Protein AF-A0A7S2D4G0-F1 (afdb_monomer_lite)

Foldseek 3Di:
DKAALVNQVVVCVVVPPDDDSVVVQVVLPPVPPRIDDPVSVCVVDVVPCPCPVVVVVVVVVVVVVVVVVVVVVVVVPDPDPVVVVVVVVVVVVVVVVVVVLVVVLVVVLVVLQVLCCVQQVHLVSLCCQQQCVVPPQKHALVSQVRSCCRSVVAPPPHDPVVNVSSNSNLVVQQDPPPNIHGSCSVPVPVVVVVVVVQCVQCVVQVGPVRSCCVVDVD

Radius of gyration: 40.67 Å; chains: 1; bounding box: 63×76×99 Å

Sequence (218 aa):
IAVKMKGFEKICNRIGYTGDKEKIFAHLDIGADGSLNTKFLKTLDPSGKEDKVVNNMLKKHHEQKQKLHQQTMTEKVIPPVAQLKAKQDSLLVAGREKRGKKTQCEAHKKEMFRFLEKNVGSVGRAWRLAFDPENRGEVEEKGFIQGLQRSGFLDTSATDEDMQKAKNLFELLADEETGAITLDILDKRTTDGLYQFRCRMAGRYGSVKQSFLEIDPE

Structure (mmCIF, N/CA/C/O backbone):
data_AF-A0A7S2D4G0-F1
#
_entry.id   AF-A0A7S2D4G0-F1
#
loop_
_atom_site.group_PDB
_atom_site.id
_atom_site.type_symbol
_atom_site.label_atom_id
_atom_site.label_alt_id
_atom_site.label_comp_id
_atom_site.label_asym_id
_atom_site.label_entity_id
_atom_site.label_seq_id
_atom_site.pdbx_PDB_ins_code
_atom_site.Cartn_x
_atom_site.Cartn_y
_atom_site.Cartn_z
_atom_site.occupancy
_atom_site.B_iso_or_equiv
_atom_site.auth_seq_id
_atom_site.auth_comp_id
_atom_site.auth_asym_id
_atom_site.auth_atom_id
_atom_site.pdbx_PDB_model_num
ATOM 1 N N . ILE A 1 1 ? 25.776 58.953 -55.105 1.00 55.72 1 ILE A N 1
ATOM 2 C CA . ILE A 1 1 ? 24.324 59.167 -55.319 1.00 55.72 1 ILE A CA 1
ATOM 3 C C . ILE A 1 1 ? 23.602 58.250 -54.342 1.00 55.72 1 ILE A C 1
ATOM 5 O O . ILE A 1 1 ? 23.897 57.061 -54.359 1.00 55.72 1 ILE A O 1
ATOM 9 N N . ALA A 1 2 ? 22.779 58.802 -53.450 1.00 63.00 2 ALA A N 1
ATOM 10 C CA . ALA A 1 2 ? 21.999 58.040 -52.476 1.00 63.00 2 ALA A CA 1
ATOM 11 C C . ALA A 1 2 ? 20.511 58.212 -52.809 1.00 63.00 2 ALA A C 1
ATOM 13 O O . ALA A 1 2 ? 20.029 59.343 -52.899 1.00 63.00 2 ALA A O 1
ATOM 14 N N . VAL A 1 3 ? 19.806 57.110 -53.059 1.00 71.31 3 VAL A N 1
ATOM 15 C CA . VAL A 1 3 ? 18.398 57.110 -53.473 1.00 71.31 3 VAL A CA 1
ATOM 16 C C . VAL A 1 3 ? 17.534 56.708 -52.286 1.00 71.31 3 VAL A C 1
ATOM 18 O O . VAL A 1 3 ? 17.632 55.595 -51.786 1.00 71.31 3 VAL A O 1
ATOM 21 N N . LYS A 1 4 ? 16.679 57.622 -51.826 1.00 79.00 4 LYS A N 1
ATOM 22 C CA . LYS A 1 4 ? 15.691 57.347 -50.771 1.00 79.00 4 LYS A CA 1
ATOM 23 C C . LYS A 1 4 ? 14.448 56.670 -51.351 1.00 79.00 4 LYS A C 1
ATOM 25 O O . LYS A 1 4 ? 14.211 56.751 -52.557 1.00 79.00 4 LYS A O 1
ATOM 30 N N . MET A 1 5 ? 13.612 56.098 -50.487 1.00 75.19 5 MET A N 1
ATOM 31 C CA . MET A 1 5 ? 12.420 55.318 -50.852 1.00 75.19 5 MET A CA 1
ATOM 32 C C . MET A 1 5 ? 11.535 55.960 -51.941 1.00 75.19 5 MET A C 1
ATOM 34 O O . MET A 1 5 ? 11.239 55.336 -52.954 1.00 75.19 5 MET A O 1
ATOM 38 N N . LYS A 1 6 ? 11.230 57.262 -51.836 1.00 76.06 6 LYS A N 1
ATOM 39 C CA . LYS A 1 6 ? 10.434 57.989 -52.853 1.00 76.06 6 LYS A CA 1
ATOM 40 C C . LYS A 1 6 ? 11.089 58.055 -54.240 1.00 76.06 6 LYS A C 1
ATOM 42 O O . LYS A 1 6 ? 10.406 58.174 -55.255 1.00 76.06 6 LYS A O 1
ATOM 47 N N . GLY A 1 7 ? 12.420 58.040 -54.295 1.00 75.00 7 GLY A N 1
ATOM 48 C CA . GLY A 1 7 ? 13.172 57.937 -55.545 1.00 75.00 7 GLY A CA 1
ATOM 49 C C . GLY A 1 7 ? 13.163 56.510 -56.095 1.00 75.00 7 GLY A C 1
ATOM 50 O O . GLY A 1 7 ? 13.027 56.330 -57.302 1.00 75.00 7 GLY A O 1
ATOM 51 N N . PHE A 1 8 ? 13.234 55.511 -55.211 1.00 74.94 8 PHE A N 1
ATOM 52 C CA . PHE A 1 8 ? 13.179 54.091 -55.558 1.00 74.94 8 PHE A CA 1
ATOM 53 C C . PHE A 1 8 ? 11.814 53.689 -56.132 1.00 74.94 8 PHE A C 1
ATOM 55 O O . PHE A 1 8 ? 11.760 53.070 -57.18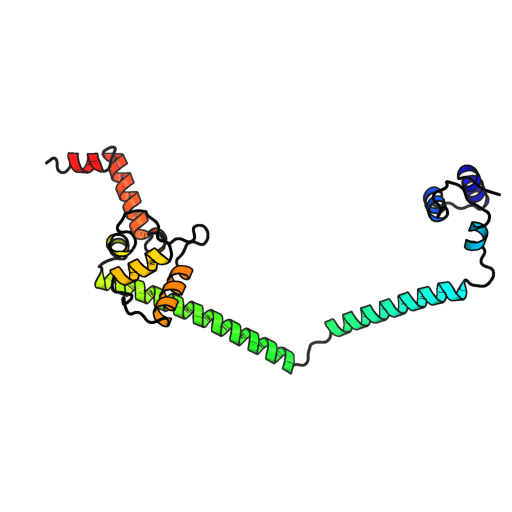8 1.00 74.94 8 PHE A O 1
ATOM 62 N N . GLU A 1 9 ? 10.709 54.149 -55.545 1.00 77.00 9 GLU A N 1
ATOM 63 C CA . GLU A 1 9 ? 9.356 53.906 -56.066 1.00 77.00 9 GLU A CA 1
ATOM 64 C C . GLU A 1 9 ? 9.161 54.439 -57.489 1.00 77.00 9 GLU A C 1
ATOM 66 O O . GLU A 1 9 ? 8.564 53.768 -58.332 1.00 77.00 9 GLU A O 1
ATOM 71 N N . LYS A 1 10 ? 9.700 55.627 -57.792 1.00 79.19 10 LYS A N 1
ATOM 72 C CA . LYS A 1 10 ? 9.656 56.194 -59.149 1.00 79.19 10 LYS A CA 1
ATOM 73 C C . LYS A 1 10 ? 10.440 55.344 -60.146 1.00 79.19 10 LYS A C 1
ATOM 75 O O . LYS A 1 10 ? 10.003 55.204 -61.286 1.00 79.19 10 LYS A O 1
ATOM 80 N N . ILE A 1 11 ? 11.565 54.768 -59.723 1.00 73.88 11 ILE A N 1
ATOM 81 C CA . ILE A 1 11 ? 12.359 53.851 -60.547 1.00 73.88 11 ILE A CA 1
ATOM 82 C C . ILE A 1 11 ? 11.590 52.542 -60.753 1.00 73.88 11 ILE A C 1
ATOM 84 O O . ILE A 1 11 ? 11.403 52.150 -61.900 1.00 73.88 11 ILE A O 1
ATOM 88 N N . CYS A 1 12 ? 11.054 51.931 -59.690 1.00 73.44 12 CYS A N 1
ATOM 89 C CA . CYS A 1 12 ? 10.232 50.717 -59.755 1.00 73.44 12 CYS A CA 1
ATOM 90 C C . CYS A 1 12 ? 9.008 50.879 -60.669 1.00 73.44 12 CYS A C 1
ATOM 92 O O . CYS A 1 12 ? 8.712 49.990 -61.462 1.00 73.44 12 CYS A O 1
ATOM 94 N N . ASN A 1 13 ? 8.332 52.030 -60.616 1.00 78.62 13 ASN A N 1
ATOM 95 C CA . ASN A 1 13 ? 7.201 52.330 -61.496 1.00 78.62 13 ASN A CA 1
ATOM 96 C C . ASN A 1 13 ? 7.639 52.505 -62.958 1.00 78.62 13 ASN A C 1
ATOM 98 O O . ASN A 1 13 ? 6.935 52.076 -63.866 1.00 78.62 13 ASN A O 1
ATOM 102 N N . ARG A 1 14 ? 8.813 53.103 -63.197 1.00 75.19 14 ARG A N 1
ATOM 103 C CA . ARG A 1 14 ? 9.348 53.325 -64.549 1.00 75.19 14 ARG A CA 1
ATOM 104 C C . ARG A 1 14 ? 9.843 52.040 -65.216 1.00 75.19 14 ARG A C 1
ATOM 106 O O . ARG A 1 14 ? 9.772 51.944 -66.435 1.00 75.19 14 ARG A O 1
ATOM 113 N N . ILE A 1 15 ? 10.314 51.068 -64.434 1.00 72.81 15 ILE A N 1
ATOM 114 C CA . ILE A 1 15 ? 10.713 49.733 -64.916 1.00 72.81 15 ILE A CA 1
ATOM 115 C C . ILE A 1 15 ? 9.553 48.721 -64.915 1.00 72.81 15 ILE A C 1
ATOM 117 O O . ILE A 1 15 ? 9.759 47.565 -65.269 1.00 72.81 15 ILE A O 1
ATOM 121 N N . GLY A 1 16 ? 8.344 49.131 -64.510 1.00 66.06 16 GLY A N 1
ATOM 122 C CA . GLY A 1 16 ? 7.149 48.281 -64.524 1.00 66.06 16 GLY A CA 1
ATOM 123 C C . GLY A 1 16 ? 7.091 47.216 -63.422 1.00 66.06 16 GLY A C 1
ATOM 124 O O . GLY A 1 16 ? 6.369 46.234 -63.566 1.00 66.06 16 GLY A O 1
ATOM 125 N N . TYR A 1 17 ? 7.828 47.379 -62.321 1.00 74.06 17 TYR A N 1
ATOM 126 C CA . TYR A 1 17 ? 7.810 46.425 -61.212 1.00 74.06 17 TYR A CA 1
ATOM 127 C C . TYR A 1 17 ? 6.522 46.558 -60.375 1.00 74.06 17 TYR A C 1
ATOM 129 O O . TYR A 1 17 ? 6.264 47.601 -59.764 1.00 74.06 17 TYR A O 1
ATOM 137 N N . THR A 1 18 ? 5.723 45.488 -60.331 1.00 64.62 18 THR A N 1
ATOM 138 C CA . THR A 1 18 ? 4.386 45.437 -59.704 1.00 64.62 18 THR A CA 1
ATOM 139 C C . THR A 1 18 ? 4.344 44.755 -58.334 1.00 64.62 18 THR A C 1
ATOM 141 O O . THR A 1 18 ? 3.280 44.697 -57.724 1.00 64.62 18 THR A O 1
ATOM 144 N N . GLY A 1 19 ? 5.473 44.242 -57.837 1.00 73.19 19 GLY A N 1
ATOM 145 C CA . GLY A 1 19 ? 5.540 43.592 -56.526 1.00 73.19 19 GLY A CA 1
ATOM 146 C C . GLY A 1 19 ? 5.651 44.569 -55.350 1.00 73.19 19 GLY A C 1
ATOM 147 O O . GLY A 1 19 ? 5.595 45.788 -55.514 1.00 73.19 19 GLY A O 1
ATOM 148 N N . ASP A 1 20 ? 5.844 44.017 -54.150 1.00 76.00 20 ASP A N 1
ATOM 149 C CA . ASP A 1 20 ? 5.939 44.777 -52.899 1.00 76.00 20 ASP A CA 1
ATOM 150 C C . ASP A 1 20 ? 7.262 45.566 -52.822 1.00 76.00 20 ASP A C 1
ATOM 152 O O . ASP A 1 20 ? 8.352 45.006 -52.661 1.00 76.00 20 ASP A O 1
ATOM 156 N N . LYS A 1 21 ? 7.151 46.885 -53.012 1.00 75.75 21 LYS A N 1
ATOM 157 C CA . LYS A 1 21 ? 8.279 47.821 -53.140 1.00 75.75 21 LYS A CA 1
ATOM 158 C C . LYS A 1 21 ? 8.934 48.104 -51.793 1.00 75.75 21 LYS A C 1
ATOM 160 O O . LYS A 1 21 ? 10.147 48.288 -51.749 1.00 75.75 21 LYS A O 1
ATOM 165 N N . GLU A 1 22 ? 8.161 48.095 -50.711 1.00 70.94 22 GLU A N 1
ATOM 166 C CA . GLU A 1 22 ? 8.647 48.337 -49.349 1.00 70.94 22 GLU A CA 1
ATOM 167 C C . GLU A 1 22 ? 9.483 47.161 -48.862 1.00 70.94 22 GLU A C 1
ATOM 169 O O . GLU A 1 22 ? 10.588 47.343 -48.351 1.00 70.94 22 GLU A O 1
ATOM 174 N N . LYS A 1 23 ? 9.009 45.941 -49.120 1.00 70.81 23 LYS A N 1
ATOM 175 C CA . LYS A 1 23 ? 9.719 44.722 -48.732 1.00 70.81 23 LYS A CA 1
ATOM 176 C C . LYS A 1 23 ? 11.040 44.545 -49.476 1.00 70.81 23 LYS A C 1
ATOM 178 O O . LYS A 1 23 ? 12.032 44.135 -48.876 1.00 70.81 23 LYS A O 1
ATOM 183 N N . ILE A 1 24 ? 11.076 44.879 -50.768 1.00 68.44 24 ILE A N 1
ATOM 184 C CA . ILE A 1 24 ? 12.327 44.870 -51.535 1.00 68.44 24 ILE A CA 1
ATOM 185 C C . ILE A 1 24 ? 13.256 45.990 -51.081 1.00 68.44 24 ILE A C 1
ATOM 187 O O . ILE A 1 24 ? 14.443 45.738 -50.909 1.00 68.44 24 ILE A O 1
ATOM 191 N N . PHE A 1 25 ? 12.747 47.199 -50.840 1.00 70.25 25 PHE A N 1
ATOM 192 C CA . PHE A 1 25 ? 13.584 48.288 -50.344 1.00 70.25 25 PHE A CA 1
ATOM 193 C C . PHE A 1 25 ? 14.231 47.933 -48.999 1.00 70.25 25 PHE A C 1
ATOM 195 O O . PHE A 1 25 ? 15.436 48.096 -48.854 1.00 70.25 25 PHE A O 1
ATOM 202 N N . ALA A 1 26 ? 13.474 47.348 -48.067 1.00 70.06 26 ALA A N 1
ATOM 203 C CA . ALA A 1 26 ? 13.992 46.883 -46.780 1.00 70.06 26 ALA A CA 1
ATOM 204 C C . ALA A 1 26 ? 15.005 45.732 -46.918 1.00 70.06 26 ALA A C 1
ATOM 206 O O . ALA A 1 26 ? 15.974 45.665 -46.170 1.00 70.06 26 ALA A O 1
ATOM 207 N N . HIS A 1 27 ? 14.810 44.830 -47.884 1.00 65.94 27 HIS A N 1
ATOM 208 C CA . HIS A 1 27 ? 15.782 43.772 -48.170 1.00 65.94 27 HIS A CA 1
ATOM 209 C C . HIS A 1 27 ? 17.087 44.318 -48.774 1.00 65.94 27 HIS A C 1
ATOM 211 O O . HIS A 1 27 ? 18.155 43.744 -48.564 1.00 65.94 27 HIS A O 1
ATOM 217 N N . LEU A 1 28 ? 17.002 45.422 -49.522 1.00 62.50 28 LEU A N 1
ATOM 218 C CA . LEU A 1 28 ? 18.139 46.066 -50.180 1.00 62.50 28 LEU A CA 1
ATOM 219 C C . LEU A 1 28 ? 18.851 47.099 -49.285 1.00 62.50 28 LEU A C 1
ATOM 221 O O . LEU A 1 28 ? 20.033 47.366 -49.500 1.00 62.50 28 LEU A O 1
ATOM 225 N N . ASP A 1 29 ? 18.178 47.634 -48.266 1.00 68.31 29 ASP A N 1
ATOM 226 C CA . ASP A 1 29 ? 18.739 48.510 -47.230 1.00 68.31 29 ASP A CA 1
ATOM 227 C C . ASP A 1 29 ? 19.348 47.687 -46.078 1.00 68.31 29 ASP A C 1
ATOM 229 O O . ASP A 1 29 ? 18.880 47.685 -44.940 1.00 68.31 29 ASP A O 1
ATOM 233 N N . ILE A 1 30 ? 20.424 46.954 -46.386 1.00 60.75 30 ILE A N 1
ATOM 234 C CA . ILE A 1 30 ? 21.129 46.070 -45.434 1.00 60.75 30 ILE A CA 1
ATOM 235 C C . ILE A 1 30 ? 21.704 46.860 -44.236 1.00 60.75 30 ILE A C 1
ATOM 237 O O . ILE A 1 30 ? 21.958 46.286 -43.178 1.00 60.75 30 ILE A O 1
ATOM 241 N N . GLY A 1 31 ? 21.920 48.171 -44.396 1.00 61.28 31 GLY A N 1
ATOM 242 C CA . GLY A 1 31 ? 22.432 49.061 -43.352 1.00 61.28 31 GLY A CA 1
ATOM 243 C C . GLY A 1 31 ? 21.359 49.688 -42.457 1.00 61.28 31 GLY A C 1
ATOM 244 O O . GLY A 1 31 ? 21.725 50.292 -41.451 1.00 61.28 31 GLY A O 1
ATOM 245 N N . ALA A 1 32 ? 20.074 49.548 -42.808 1.00 59.91 32 ALA A N 1
ATOM 246 C CA . ALA A 1 32 ? 18.937 50.211 -42.164 1.00 59.91 32 ALA A CA 1
ATOM 247 C C . ALA A 1 32 ? 19.097 51.743 -42.042 1.00 59.91 32 ALA A C 1
ATOM 249 O O . ALA A 1 32 ? 18.603 52.356 -41.094 1.00 59.91 32 ALA A O 1
ATOM 250 N N . ASP A 1 33 ? 19.807 52.367 -42.988 1.00 63.50 33 ASP A N 1
ATOM 251 C CA . ASP A 1 33 ? 20.106 53.805 -42.968 1.00 63.50 33 ASP A CA 1
ATOM 252 C C . ASP A 1 33 ? 19.065 54.645 -43.739 1.00 63.50 33 ASP A C 1
ATOM 254 O O . ASP A 1 33 ? 19.101 55.881 -43.720 1.00 63.50 33 ASP A O 1
ATOM 258 N N . GLY A 1 34 ? 18.095 53.983 -44.382 1.00 65.19 34 GLY A N 1
ATOM 259 C CA . GLY A 1 34 ? 17.002 54.603 -45.122 1.00 65.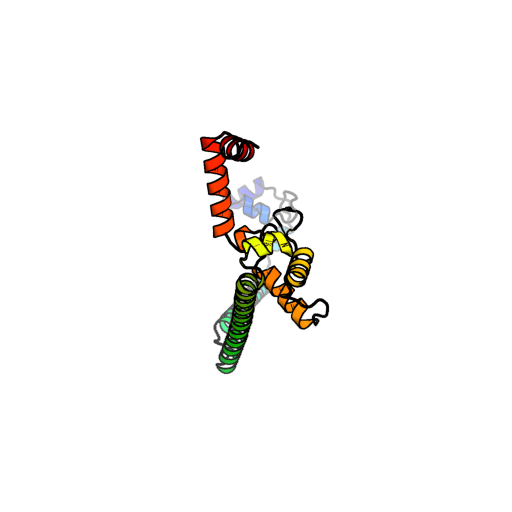19 34 GLY A CA 1
ATOM 260 C C . GLY A 1 34 ? 17.405 55.124 -46.504 1.00 65.19 34 GLY A C 1
ATOM 261 O O . GLY A 1 34 ? 16.672 55.937 -47.092 1.00 65.19 34 GLY A O 1
ATOM 262 N N . SER A 1 35 ? 18.560 54.712 -47.041 1.00 69.19 35 SER A N 1
ATOM 263 C CA . SER A 1 35 ? 19.068 55.181 -48.330 1.00 69.19 35 SER A CA 1
ATOM 264 C C . SER A 1 35 ? 19.840 54.124 -49.131 1.00 69.19 35 SER A C 1
ATOM 266 O O . SER A 1 35 ? 20.619 53.342 -48.611 1.00 69.19 35 SER A O 1
ATOM 268 N N . LEU A 1 36 ? 19.656 54.119 -50.456 1.00 67.25 36 LEU A N 1
ATOM 269 C CA . LEU A 1 36 ? 20.364 53.211 -51.362 1.00 67.25 36 LEU A CA 1
ATOM 270 C C . LEU A 1 36 ? 21.552 53.915 -52.047 1.00 67.25 36 LEU A C 1
ATOM 272 O O . LEU A 1 36 ? 21.394 54.759 -52.930 1.00 67.25 36 LEU A O 1
ATOM 276 N N . ASN A 1 37 ? 22.759 53.546 -51.634 1.00 64.69 37 ASN A N 1
ATOM 277 C CA . ASN A 1 37 ? 24.087 53.959 -52.088 1.00 64.69 37 ASN A CA 1
ATOM 278 C C . ASN A 1 37 ? 24.503 53.268 -53.399 1.00 64.69 37 ASN A C 1
ATOM 280 O O . ASN A 1 37 ? 24.142 52.128 -53.682 1.00 64.69 37 ASN A O 1
ATOM 284 N N . THR A 1 38 ? 25.458 53.865 -54.116 1.00 57.47 38 THR A N 1
ATOM 285 C CA . THR A 1 38 ? 26.131 53.245 -55.278 1.00 57.47 38 THR A CA 1
ATOM 286 C C . THR A 1 38 ? 26.932 51.977 -54.948 1.00 57.47 38 THR A C 1
ATOM 288 O O . THR A 1 38 ? 27.271 51.222 -55.855 1.00 57.47 38 THR A O 1
ATOM 291 N N . LYS A 1 39 ? 27.212 51.694 -53.666 1.00 56.47 39 LYS A N 1
ATOM 292 C CA . LYS A 1 39 ? 27.765 50.398 -53.235 1.00 56.47 39 LYS A CA 1
ATOM 293 C C . LYS A 1 39 ? 26.770 49.240 -53.444 1.00 56.47 39 LYS A C 1
ATOM 295 O O . LYS A 1 39 ? 27.229 48.127 -53.664 1.00 56.47 39 LYS A O 1
ATOM 300 N N . PHE A 1 40 ? 25.459 49.502 -53.466 1.00 56.81 40 PHE A N 1
ATOM 301 C CA . PHE A 1 40 ? 24.416 48.484 -53.669 1.00 56.81 40 PHE A CA 1
ATOM 302 C C . PHE A 1 40 ? 24.126 48.180 -55.145 1.00 56.81 40 PHE A C 1
ATOM 304 O O . PHE A 1 40 ? 23.673 47.090 -55.484 1.00 56.81 40 PHE A O 1
ATOM 311 N N . LEU A 1 41 ? 24.457 49.095 -56.063 1.00 51.53 41 LEU A N 1
ATOM 312 C CA . LEU A 1 41 ? 24.436 48.772 -57.495 1.00 51.53 41 LEU A CA 1
ATOM 313 C C . LEU A 1 41 ? 25.450 47.663 -57.824 1.00 51.53 41 LEU A C 1
ATOM 315 O O . LEU A 1 41 ? 25.177 46.845 -58.686 1.00 51.53 41 LEU A O 1
ATOM 319 N N . LYS A 1 42 ? 26.553 47.539 -57.067 1.00 54.78 42 LYS A N 1
ATOM 320 C CA . LYS A 1 42 ? 27.518 46.428 -57.212 1.00 54.78 42 LYS A CA 1
ATOM 321 C C . LYS A 1 42 ? 27.001 45.074 -56.717 1.00 54.78 42 LYS A C 1
ATOM 323 O O . LYS A 1 42 ? 27.576 44.050 -57.068 1.00 54.78 42 LYS A O 1
ATOM 328 N N . THR A 1 43 ? 25.971 45.057 -55.873 1.00 53.47 43 THR A N 1
ATOM 329 C CA . THR A 1 43 ? 25.298 43.815 -55.459 1.00 53.47 43 THR A CA 1
ATOM 330 C C . THR A 1 43 ? 24.211 43.386 -56.443 1.00 53.47 43 THR A C 1
ATOM 332 O O . THR A 1 43 ? 23.870 42.210 -56.451 1.00 53.47 43 THR A O 1
ATOM 335 N N . LEU A 1 44 ? 23.696 44.308 -57.268 1.00 48.12 44 LEU A N 1
ATOM 336 C CA . LEU A 1 44 ? 22.659 44.044 -58.277 1.00 48.12 44 LEU A CA 1
ATOM 337 C C . LEU A 1 44 ? 23.190 43.969 -59.718 1.00 48.12 44 LEU A C 1
ATOM 339 O O . LEU A 1 44 ? 22.500 43.424 -60.569 1.00 48.12 44 LEU A O 1
ATOM 343 N N . ASP A 1 45 ? 24.390 44.485 -59.987 1.00 52.66 45 ASP A N 1
ATOM 344 C CA . ASP A 1 45 ? 25.111 44.330 -61.255 1.00 52.66 45 ASP A CA 1
ATOM 345 C C . ASP A 1 45 ? 26.472 43.653 -61.000 1.00 52.66 45 ASP A C 1
ATOM 347 O O . ASP A 1 45 ? 27.472 44.324 -60.700 1.00 52.66 45 ASP A O 1
ATOM 351 N N . PRO A 1 46 ? 26.529 42.309 -61.025 1.00 49.94 46 PRO A N 1
ATOM 352 C CA . PRO A 1 46 ? 27.727 41.539 -60.752 1.00 49.94 46 PRO A CA 1
ATOM 353 C C . PRO A 1 46 ? 28.231 40.947 -62.068 1.00 49.94 46 PRO A C 1
ATOM 355 O O . PRO A 1 46 ? 28.057 39.760 -62.337 1.00 49.94 46 PRO A O 1
ATOM 358 N N . SER A 1 47 ? 28.908 41.753 -62.881 1.00 49.78 47 SER A N 1
ATOM 359 C CA . SER A 1 47 ? 29.460 41.357 -64.184 1.00 49.78 47 SER A CA 1
ATOM 360 C C . SER A 1 47 ? 30.626 40.336 -64.110 1.00 49.78 47 SER A C 1
ATOM 362 O O . SER A 1 47 ? 31.676 40.539 -64.715 1.00 49.78 47 SER A O 1
ATOM 364 N N . GLY A 1 48 ? 30.491 39.229 -63.365 1.00 49.09 48 GLY A N 1
ATOM 365 C CA . GLY A 1 48 ? 31.458 38.122 -63.418 1.00 49.09 48 GLY A CA 1
ATOM 366 C C . GLY A 1 48 ? 31.454 37.072 -62.297 1.00 49.09 48 GLY A C 1
ATOM 367 O O . GLY A 1 48 ? 32.378 36.260 -62.260 1.00 49.09 48 GLY A O 1
ATOM 368 N N . LYS A 1 49 ? 30.499 37.058 -61.348 1.00 52.84 49 LYS A N 1
ATOM 369 C CA . LYS A 1 49 ? 30.512 36.079 -60.224 1.00 52.84 49 LYS A CA 1
ATOM 370 C C . LYS A 1 49 ? 29.173 35.394 -59.904 1.00 52.84 49 LYS A C 1
ATOM 372 O O . LYS A 1 49 ? 29.110 34.672 -58.908 1.00 52.84 49 LYS A O 1
ATOM 377 N N . GLU A 1 50 ? 28.140 35.563 -60.726 1.00 48.88 50 GLU A N 1
ATOM 378 C CA . GLU A 1 50 ? 26.816 34.955 -60.503 1.00 48.88 50 GLU A CA 1
ATOM 379 C C . GLU A 1 50 ? 26.854 33.425 -60.556 1.00 48.88 50 GLU A C 1
ATOM 381 O O . GLU A 1 50 ? 26.378 32.769 -59.626 1.00 48.88 50 GLU A O 1
ATOM 386 N N . ASP A 1 51 ? 27.546 32.853 -61.543 1.00 50.38 51 ASP A N 1
ATOM 387 C CA . ASP A 1 51 ? 27.623 31.399 -61.697 1.00 50.38 51 ASP A CA 1
ATOM 388 C C . ASP A 1 51 ? 28.194 30.716 -60.456 1.00 50.38 51 ASP A C 1
ATOM 390 O O . ASP A 1 51 ? 27.709 29.671 -60.046 1.00 50.38 51 ASP A O 1
ATOM 394 N N . LYS A 1 52 ? 29.200 31.293 -59.791 1.00 53.09 52 LYS A N 1
ATOM 395 C CA . LYS A 1 52 ? 29.828 30.642 -58.628 1.00 53.09 52 LYS A CA 1
ATOM 396 C C . LYS A 1 52 ? 28.951 30.676 -57.379 1.00 53.09 52 LYS A C 1
ATOM 398 O O . LYS A 1 52 ? 28.968 29.714 -56.613 1.00 53.09 52 LYS A O 1
ATOM 403 N N . VAL A 1 53 ? 28.204 31.755 -57.147 1.00 56.59 53 VAL A N 1
ATOM 404 C CA . VAL A 1 53 ? 27.345 31.880 -55.956 1.00 56.59 53 VAL A CA 1
ATOM 405 C C . VAL A 1 53 ? 26.079 31.046 -56.124 1.00 56.59 53 VAL A C 1
ATOM 407 O O . VAL A 1 53 ? 25.738 30.281 -55.220 1.00 56.59 53 VAL A O 1
ATOM 410 N N . VAL A 1 54 ? 25.447 31.118 -57.299 1.00 54.09 54 VAL A N 1
ATOM 411 C CA . VAL A 1 54 ? 24.286 30.288 -57.638 1.00 54.09 54 VAL A CA 1
ATOM 412 C C . VAL A 1 54 ? 24.684 28.810 -57.645 1.00 54.09 54 VAL A C 1
ATOM 414 O O . VAL A 1 54 ? 24.024 28.012 -56.982 1.00 54.09 54 VAL A O 1
ATOM 417 N N . ASN A 1 55 ? 25.824 28.436 -58.240 1.00 56.94 55 ASN A N 1
ATOM 418 C CA . ASN A 1 55 ? 26.308 27.050 -58.192 1.00 56.94 55 ASN A CA 1
ATOM 419 C C . ASN A 1 55 ? 26.626 26.576 -56.769 1.00 56.94 55 ASN A C 1
ATOM 421 O O . ASN A 1 55 ? 26.301 25.444 -56.425 1.00 56.94 55 ASN A O 1
ATOM 425 N N . ASN A 1 56 ? 27.211 27.416 -55.909 1.00 65.75 56 ASN A N 1
ATOM 426 C CA . ASN A 1 56 ? 27.470 27.040 -54.516 1.00 65.75 56 ASN A CA 1
ATOM 427 C C . ASN A 1 56 ? 26.178 26.860 -53.705 1.00 65.75 56 ASN A C 1
ATOM 429 O O . ASN A 1 56 ? 26.100 25.956 -52.872 1.00 65.75 56 ASN A O 1
ATOM 433 N N . MET A 1 57 ? 25.162 27.694 -53.939 1.00 66.06 57 MET A N 1
ATOM 434 C CA . MET A 1 57 ? 23.858 27.563 -53.285 1.00 66.06 57 MET A CA 1
ATOM 435 C C . MET A 1 57 ? 23.115 26.313 -53.774 1.00 66.06 57 MET A C 1
ATOM 437 O O . MET A 1 57 ? 22.620 25.536 -52.958 1.00 66.06 57 MET A O 1
ATOM 441 N N . LEU A 1 58 ? 23.113 26.066 -55.087 1.00 67.69 58 LEU A N 1
ATOM 442 C CA . LEU A 1 58 ? 22.549 24.857 -55.689 1.00 67.69 58 LEU A CA 1
ATOM 443 C C . LEU A 1 58 ? 23.257 23.596 -55.182 1.00 67.69 58 LEU A C 1
ATOM 445 O O . LEU A 1 58 ? 22.590 22.625 -54.827 1.00 67.69 58 LEU A O 1
ATOM 449 N N . LYS A 1 59 ? 24.589 23.631 -55.061 1.00 71.12 59 LYS A N 1
ATOM 450 C CA . LYS A 1 59 ? 25.392 22.535 -54.508 1.00 71.12 59 LYS A CA 1
ATOM 451 C C . LYS A 1 59 ? 25.033 22.251 -53.049 1.00 71.12 59 LYS A C 1
ATOM 453 O O . LYS A 1 59 ? 24.744 21.106 -52.719 1.00 71.12 59 LYS A O 1
ATOM 458 N N . LYS A 1 60 ? 24.944 23.279 -52.197 1.00 74.44 60 LYS A N 1
ATOM 459 C CA . LYS A 1 60 ? 24.519 23.117 -50.794 1.00 74.44 60 LYS A CA 1
ATOM 460 C C . LYS A 1 60 ? 23.100 22.567 -50.670 1.00 74.44 60 LYS A C 1
ATOM 462 O O . LYS A 1 60 ? 22.856 21.680 -49.858 1.00 74.44 60 LYS A O 1
ATOM 467 N N . HIS A 1 61 ? 22.166 23.059 -51.481 1.00 70.12 61 HIS A N 1
ATOM 468 C CA . HIS A 1 61 ? 20.788 22.574 -51.469 1.00 70.12 61 HIS A CA 1
ATOM 469 C C . HIS A 1 61 ? 20.690 21.118 -51.956 1.00 70.12 61 HIS A C 1
ATOM 471 O O . HIS A 1 61 ? 19.919 20.327 -51.413 1.00 70.12 61 HIS A O 1
ATOM 477 N N . HIS A 1 62 ? 21.509 20.737 -52.938 1.00 72.81 62 HIS A N 1
ATOM 478 C CA . HIS A 1 62 ? 21.619 19.358 -53.404 1.00 72.81 62 HIS A CA 1
ATOM 479 C C . HIS A 1 62 ? 22.217 18.434 -52.333 1.00 72.81 62 HIS A C 1
ATOM 481 O O . HIS A 1 62 ? 21.641 17.388 -52.047 1.00 72.81 62 HIS A O 1
ATOM 487 N N . GLU A 1 63 ? 23.304 18.844 -51.675 1.00 80.88 63 GLU A N 1
ATOM 488 C CA . GLU A 1 63 ? 23.915 18.112 -50.556 1.00 80.88 63 GLU A CA 1
ATOM 489 C C . GLU A 1 63 ? 22.935 17.943 -49.386 1.00 80.88 63 GLU A C 1
ATOM 491 O O . GLU A 1 63 ? 22.842 16.868 -48.794 1.00 80.88 63 GLU A O 1
ATOM 496 N N . GLN A 1 64 ? 22.158 18.980 -49.066 1.00 78.12 64 GLN A N 1
ATOM 497 C CA . GLN A 1 64 ? 21.154 18.926 -48.005 1.00 78.12 64 GLN A CA 1
ATOM 498 C C . GLN A 1 64 ? 19.988 17.996 -48.368 1.00 78.12 64 GLN A C 1
ATOM 500 O O . GLN A 1 64 ? 19.565 17.199 -47.531 1.00 78.12 64 GLN A O 1
ATOM 505 N N . LYS A 1 65 ? 19.520 18.022 -49.624 1.00 76.75 65 LYS A N 1
ATOM 506 C CA . LYS A 1 65 ? 18.527 17.062 -50.131 1.00 76.75 65 LYS A CA 1
ATOM 507 C C . LYS A 1 65 ? 19.047 15.627 -50.112 1.00 76.75 65 LYS A C 1
ATOM 509 O O . LYS A 1 65 ? 18.300 14.737 -49.722 1.00 76.75 65 LYS A O 1
ATOM 514 N N . GLN A 1 66 ? 20.303 15.395 -50.493 1.00 78.19 66 GLN A N 1
ATOM 515 C CA . GLN A 1 66 ? 20.915 14.066 -50.433 1.00 78.19 66 GLN A CA 1
ATOM 516 C C . GLN A 1 66 ? 21.034 13.564 -48.994 1.00 78.19 66 GLN A C 1
ATOM 518 O O . GLN A 1 66 ? 20.658 12.428 -48.731 1.00 78.19 66 GLN A O 1
ATOM 523 N N . LYS A 1 67 ? 21.473 14.406 -48.050 1.00 81.88 67 LYS A N 1
ATOM 524 C CA . LYS A 1 67 ? 21.533 14.044 -46.624 1.00 81.88 67 LYS A CA 1
ATOM 525 C C . LYS A 1 67 ? 20.159 13.694 -46.068 1.00 81.88 67 LYS A C 1
ATOM 527 O O . LYS A 1 67 ? 20.022 12.665 -45.417 1.00 81.88 67 LYS A O 1
ATOM 532 N N . LEU A 1 68 ? 19.145 14.504 -46.368 1.00 77.69 68 LEU A N 1
ATOM 533 C CA . LEU A 1 68 ? 17.776 14.240 -45.931 1.00 77.69 68 LEU A CA 1
ATOM 534 C C . LEU A 1 68 ? 17.234 12.950 -46.561 1.00 77.69 68 LEU A C 1
ATOM 536 O O . LEU A 1 68 ? 16.622 12.137 -45.877 1.00 77.69 68 LEU A O 1
ATOM 540 N N . HIS A 1 69 ? 17.499 12.725 -47.850 1.00 74.44 69 HIS A N 1
ATOM 541 C CA . HIS A 1 69 ? 17.133 11.490 -48.538 1.00 74.44 69 HIS A CA 1
ATOM 542 C C . HIS A 1 69 ? 17.834 10.273 -47.925 1.00 74.44 69 HIS A C 1
ATOM 544 O O . HIS A 1 69 ? 17.190 9.259 -47.689 1.00 74.44 69 HIS A O 1
ATOM 550 N N . GLN A 1 70 ? 19.121 10.387 -47.599 1.00 75.00 70 GLN A N 1
ATOM 551 C CA . GLN A 1 70 ? 19.902 9.328 -46.971 1.00 75.00 70 GLN A CA 1
ATOM 552 C C . GLN A 1 70 ? 19.401 9.027 -45.553 1.00 75.00 70 GLN A C 1
ATOM 554 O O . GLN A 1 70 ? 19.221 7.861 -45.229 1.00 75.00 70 GLN A O 1
ATOM 559 N N . GLN A 1 71 ? 19.069 10.053 -44.761 1.00 72.56 71 GLN A N 1
ATOM 560 C CA . GLN A 1 71 ? 18.431 9.909 -43.445 1.00 72.56 71 GLN A CA 1
ATOM 561 C C . GLN A 1 71 ? 17.061 9.223 -43.549 1.00 72.56 71 GLN A C 1
ATOM 563 O O . GLN A 1 71 ? 16.805 8.231 -42.871 1.00 72.56 71 GLN A O 1
ATOM 568 N N . THR A 1 72 ? 16.222 9.678 -44.483 1.00 69.19 72 THR A N 1
ATOM 569 C CA . THR A 1 72 ? 14.897 9.090 -44.735 1.00 69.19 72 THR A CA 1
ATOM 570 C C . THR A 1 72 ? 15.011 7.634 -45.204 1.00 69.19 72 THR A C 1
ATOM 572 O O . THR A 1 72 ? 14.171 6.803 -44.869 1.00 69.19 72 THR A O 1
ATOM 575 N N . MET A 1 73 ? 16.044 7.302 -45.985 1.00 64.69 73 MET A N 1
ATOM 576 C CA . MET A 1 73 ? 16.318 5.930 -46.412 1.00 64.69 73 MET A CA 1
ATOM 577 C C . MET A 1 73 ? 16.816 5.076 -45.246 1.00 64.69 73 MET A C 1
ATOM 579 O O . MET A 1 73 ? 16.311 3.975 -45.073 1.00 64.69 73 MET A O 1
ATOM 583 N N . THR A 1 74 ? 17.717 5.575 -44.395 1.00 62.38 74 THR A N 1
ATOM 584 C CA . THR A 1 74 ? 18.173 4.835 -43.205 1.00 62.38 74 THR A CA 1
ATOM 585 C C . THR A 1 74 ? 17.057 4.585 -42.192 1.00 62.38 74 THR A C 1
ATOM 587 O O . THR A 1 74 ? 17.035 3.527 -41.577 1.00 62.38 74 THR A O 1
ATOM 590 N N . GLU A 1 75 ? 16.098 5.504 -42.058 1.00 62.72 75 GLU A N 1
ATOM 591 C CA . GLU A 1 75 ? 14.925 5.334 -41.186 1.00 62.72 75 GLU A CA 1
ATOM 592 C C . GLU A 1 75 ? 13.907 4.330 -41.746 1.00 62.72 75 GLU A C 1
ATOM 594 O O . GLU A 1 75 ? 13.209 3.660 -40.987 1.00 62.72 75 GLU A O 1
ATOM 599 N N . LYS A 1 76 ? 13.827 4.201 -43.077 1.00 61.09 76 LYS A N 1
ATOM 600 C CA . LYS A 1 76 ? 12.942 3.244 -43.763 1.00 61.0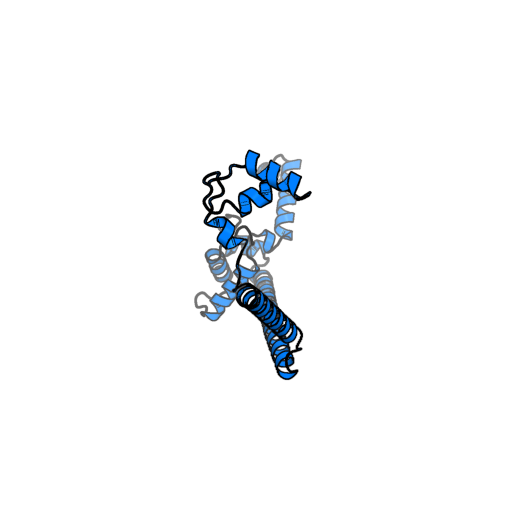9 76 LYS A CA 1
ATOM 601 C C . LYS A 1 76 ? 13.560 1.858 -43.941 1.00 61.09 76 LYS A C 1
ATOM 603 O O . LYS A 1 76 ? 12.841 0.922 -44.293 1.00 61.09 76 LYS A O 1
ATOM 608 N N . VAL A 1 77 ? 14.866 1.706 -43.721 1.00 68.19 77 VAL A N 1
ATOM 609 C CA . VAL A 1 77 ? 15.525 0.398 -43.761 1.00 68.19 77 VAL A CA 1
ATOM 610 C C . VAL A 1 77 ? 15.122 -0.371 -42.510 1.00 68.19 77 VAL A C 1
ATOM 612 O O . VAL A 1 77 ? 15.538 -0.065 -41.395 1.00 68.19 77 VAL A O 1
ATOM 615 N N . ILE A 1 78 ? 14.293 -1.393 -42.717 1.00 64.38 78 ILE A N 1
ATOM 616 C CA . ILE A 1 78 ? 13.946 -2.369 -41.689 1.00 64.38 78 ILE A CA 1
ATOM 617 C C . ILE A 1 78 ? 15.266 -2.958 -41.161 1.00 64.38 78 ILE A C 1
ATOM 619 O O . ILE A 1 78 ? 16.038 -3.500 -41.961 1.00 64.38 78 ILE A O 1
ATOM 623 N N . PRO A 1 79 ? 15.559 -2.846 -39.851 1.00 68.94 79 PRO A N 1
ATOM 624 C CA . PRO A 1 79 ? 16.781 -3.392 -39.282 1.00 68.94 79 PRO A CA 1
ATOM 625 C C . PRO A 1 79 ? 16.909 -4.889 -39.597 1.00 68.94 79 PRO A C 1
ATOM 627 O O . PRO A 1 79 ? 15.888 -5.574 -39.724 1.00 68.94 79 PRO A O 1
ATOM 630 N N . PRO A 1 80 ? 18.136 -5.435 -39.683 1.00 77.25 80 PRO A N 1
ATOM 631 C CA . PRO A 1 80 ? 18.342 -6.861 -39.898 1.00 77.25 80 PRO A CA 1
ATOM 632 C C . PRO A 1 80 ? 17.494 -7.700 -38.934 1.00 77.25 80 PRO A C 1
ATOM 634 O O . PRO A 1 80 ? 17.422 -7.394 -37.742 1.00 77.25 80 PRO A O 1
ATOM 637 N N . VAL A 1 81 ? 16.885 -8.783 -39.428 1.00 76.12 81 VAL A N 1
ATOM 638 C CA . VAL A 1 81 ? 15.944 -9.635 -38.666 1.00 76.12 81 VAL A CA 1
ATOM 639 C C . VAL A 1 81 ? 16.503 -10.055 -37.298 1.00 76.12 81 VAL A C 1
ATOM 641 O O . VAL A 1 81 ? 15.755 -10.142 -36.328 1.00 76.12 81 VAL A O 1
ATOM 644 N N . ALA A 1 82 ? 17.819 -10.258 -37.191 1.00 77.00 82 ALA A N 1
ATOM 645 C CA . ALA A 1 82 ? 18.497 -10.561 -35.931 1.00 77.00 82 ALA A CA 1
ATOM 646 C C . ALA A 1 82 ? 18.367 -9.442 -34.877 1.00 77.00 82 ALA A C 1
ATOM 648 O O . ALA A 1 82 ? 18.105 -9.731 -33.713 1.00 77.00 82 ALA A O 1
ATOM 649 N N . GLN A 1 83 ? 18.492 -8.171 -35.273 1.00 81.62 83 GLN A N 1
ATOM 650 C CA . GLN A 1 83 ? 18.342 -7.023 -34.369 1.00 81.62 83 GLN A CA 1
ATOM 651 C C . GLN A 1 83 ? 16.888 -6.847 -33.922 1.00 81.62 83 GLN A C 1
ATOM 653 O O . GLN A 1 83 ? 16.629 -6.557 -32.754 1.00 81.62 83 GLN A O 1
ATOM 658 N N . LEU A 1 84 ? 15.932 -7.069 -34.831 1.00 81.69 84 LEU A N 1
ATOM 659 C CA . LEU A 1 84 ? 14.506 -7.035 -34.498 1.00 81.69 84 LEU A CA 1
ATOM 660 C C . LEU A 1 84 ? 14.133 -8.139 -33.504 1.00 81.69 84 LEU A C 1
ATOM 662 O O . LEU A 1 84 ? 13.447 -7.855 -32.524 1.00 81.69 84 LEU A O 1
ATOM 666 N N . LYS A 1 85 ? 14.639 -9.362 -33.705 1.00 85.81 85 LYS A N 1
ATOM 667 C CA . LYS A 1 85 ? 14.462 -10.471 -32.757 1.00 85.81 85 LYS A CA 1
ATOM 668 C C . LYS A 1 85 ? 15.096 -10.170 -31.402 1.00 85.81 85 LYS A C 1
ATOM 670 O O . LYS A 1 85 ? 14.417 -10.299 -30.396 1.00 85.81 85 LYS A O 1
ATOM 675 N N . ALA A 1 86 ? 16.328 -9.659 -31.365 1.00 86.44 86 ALA A N 1
ATOM 676 C CA . ALA A 1 86 ? 16.985 -9.291 -30.109 1.00 86.44 86 ALA A CA 1
ATOM 677 C C . ALA A 1 86 ? 16.207 -8.216 -29.325 1.00 86.44 86 ALA A C 1
ATOM 679 O O . ALA A 1 86 ? 16.078 -8.304 -28.104 1.00 86.44 86 ALA A O 1
ATOM 680 N N . LYS A 1 87 ? 15.639 -7.220 -30.020 1.00 86.81 87 LYS A N 1
ATOM 681 C CA . LYS A 1 87 ? 14.766 -6.209 -29.403 1.00 86.81 87 LYS A CA 1
ATOM 682 C C . LYS A 1 87 ? 13.445 -6.808 -28.918 1.00 86.81 87 LYS A C 1
ATOM 684 O O . LYS A 1 87 ? 12.947 -6.426 -27.865 1.00 86.81 87 LYS A O 1
ATOM 689 N N . GLN A 1 88 ? 12.857 -7.727 -29.677 1.00 89.69 88 GLN A N 1
ATOM 690 C CA . GLN A 1 88 ? 11.653 -8.435 -29.253 1.00 89.69 88 GLN A CA 1
ATOM 691 C C . GLN A 1 88 ? 11.926 -9.277 -28.002 1.00 89.69 88 GLN A C 1
ATOM 693 O O . GLN A 1 88 ? 11.167 -9.190 -27.040 1.00 89.69 88 GLN A O 1
ATOM 698 N N . ASP A 1 89 ? 13.020 -10.035 -27.984 1.00 92.06 89 ASP A N 1
ATOM 699 C CA . ASP A 1 89 ? 13.417 -10.873 -26.856 1.00 92.06 89 ASP A CA 1
ATOM 700 C C . ASP A 1 89 ? 13.693 -10.029 -25.609 1.00 92.06 89 ASP A C 1
ATOM 702 O O . ASP A 1 89 ? 13.196 -10.358 -24.533 1.00 92.06 89 ASP A O 1
ATOM 706 N N . SER A 1 90 ? 14.384 -8.891 -25.742 1.00 91.81 90 SER A N 1
ATOM 707 C CA . SER A 1 90 ? 14.628 -7.990 -24.608 1.00 91.81 90 SER A CA 1
ATOM 708 C C . SER A 1 90 ? 13.334 -7.401 -24.038 1.00 91.81 90 SER A C 1
ATOM 710 O O . SER A 1 90 ? 13.154 -7.369 -22.820 1.00 91.81 90 SER A O 1
ATOM 712 N N . LEU A 1 91 ? 12.383 -7.014 -24.896 1.00 92.25 91 LEU A N 1
ATOM 713 C CA . LEU A 1 91 ? 11.059 -6.553 -24.467 1.00 92.25 91 LEU A CA 1
ATOM 714 C C . LEU A 1 91 ? 10.243 -7.671 -23.806 1.00 92.25 91 LEU A C 1
ATOM 716 O O . LEU A 1 91 ? 9.542 -7.426 -22.822 1.00 92.25 91 LEU A O 1
ATOM 720 N N . LEU A 1 92 ? 10.332 -8.903 -24.316 1.00 92.50 92 LEU A N 1
ATOM 721 C CA . LEU A 1 92 ? 9.662 -10.060 -23.726 1.00 92.50 92 LEU A CA 1
ATOM 722 C C . LEU A 1 92 ? 10.240 -10.405 -22.352 1.00 92.50 92 LEU A C 1
ATOM 724 O O . LEU A 1 92 ? 9.463 -10.679 -21.437 1.00 92.50 92 LEU A O 1
ATOM 728 N N . VAL A 1 93 ? 11.565 -10.364 -22.189 1.00 91.56 93 VAL A N 1
ATOM 729 C CA . VAL A 1 93 ? 12.243 -10.575 -20.901 1.00 91.56 93 VAL A CA 1
ATOM 730 C C . VAL A 1 93 ? 11.834 -9.490 -19.909 1.00 91.56 93 VAL A C 1
ATOM 732 O O . VAL A 1 93 ? 11.275 -9.820 -18.864 1.00 91.56 93 VAL A O 1
ATOM 735 N N . ALA A 1 94 ? 11.951 -8.210 -20.275 1.00 90.75 94 ALA A N 1
ATOM 736 C CA . ALA A 1 94 ? 11.533 -7.098 -19.418 1.00 90.75 94 ALA A CA 1
ATOM 737 C C . ALA A 1 94 ? 10.042 -7.187 -19.031 1.00 90.75 94 ALA A C 1
ATOM 739 O O . ALA A 1 94 ? 9.656 -6.971 -17.879 1.00 90.75 94 ALA A O 1
ATOM 740 N N . GLY A 1 95 ? 9.180 -7.568 -19.980 1.00 90.50 95 GLY A N 1
ATOM 741 C CA . GLY A 1 95 ? 7.754 -7.774 -19.734 1.00 90.50 95 GLY A CA 1
ATOM 742 C C . GLY A 1 95 ? 7.450 -8.984 -18.842 1.00 90.50 95 GLY A C 1
ATOM 743 O O . GLY A 1 95 ? 6.477 -8.964 -18.083 1.00 90.50 95 GLY A O 1
ATOM 744 N N . ARG A 1 96 ? 8.245 -10.058 -18.915 1.00 90.44 96 ARG A N 1
ATOM 745 C CA . ARG A 1 96 ? 8.138 -11.224 -18.019 1.00 90.44 96 ARG A CA 1
ATOM 746 C C . ARG A 1 96 ? 8.607 -10.875 -16.613 1.00 90.44 96 ARG A C 1
ATOM 748 O O . ARG A 1 96 ? 7.886 -11.180 -15.673 1.00 90.44 96 ARG A O 1
ATOM 755 N N . GLU A 1 97 ? 9.724 -10.173 -16.471 1.00 87.56 97 GLU A N 1
ATOM 756 C CA . GLU A 1 97 ? 10.244 -9.729 -15.175 1.00 87.56 97 GLU A CA 1
ATOM 757 C C . GLU A 1 97 ? 9.272 -8.788 -14.463 1.00 87.56 97 GLU A C 1
ATOM 759 O O . GLU A 1 97 ? 8.948 -9.004 -13.296 1.00 87.56 97 GLU A O 1
ATOM 764 N N . LYS A 1 98 ? 8.724 -7.789 -15.170 1.00 84.38 98 LYS A N 1
ATOM 765 C CA . LYS A 1 98 ? 7.738 -6.861 -14.592 1.00 84.38 98 LYS A CA 1
ATOM 766 C C . LYS A 1 98 ? 6.480 -7.592 -14.113 1.00 84.38 98 LYS A C 1
ATOM 768 O O . LYS A 1 98 ? 5.972 -7.308 -13.029 1.00 84.38 98 LYS A O 1
ATOM 773 N N . ARG A 1 99 ? 5.986 -8.560 -14.897 1.00 85.31 99 ARG A N 1
ATOM 774 C CA . ARG A 1 99 ? 4.843 -9.403 -14.502 1.00 85.31 99 ARG A CA 1
ATOM 775 C C . ARG A 1 99 ? 5.185 -10.334 -13.344 1.00 85.31 99 ARG A C 1
ATOM 777 O O . ARG A 1 99 ? 4.356 -10.483 -12.452 1.00 85.31 99 ARG A O 1
ATOM 784 N N . GLY A 1 100 ? 6.381 -10.918 -13.339 1.00 84.31 100 GLY A N 1
ATOM 785 C CA . GLY A 1 100 ? 6.876 -11.772 -12.261 1.00 84.31 100 GLY A CA 1
ATOM 786 C C . GLY A 1 100 ? 6.910 -11.023 -10.933 1.00 84.31 100 GLY A C 1
ATOM 787 O O . GLY A 1 100 ? 6.276 -11.462 -9.980 1.00 84.31 100 GLY A O 1
ATOM 788 N N . LYS A 1 101 ? 7.524 -9.832 -10.913 1.00 82.88 101 LYS A N 1
ATOM 789 C CA . LYS A 1 101 ? 7.568 -8.953 -9.734 1.00 82.88 101 LYS A CA 1
ATOM 790 C C . LYS A 1 101 ? 6.169 -8.589 -9.235 1.00 82.88 101 LYS A C 1
ATOM 792 O O . LYS A 1 101 ? 5.876 -8.783 -8.062 1.00 82.88 101 LYS A O 1
ATOM 797 N N . LYS A 1 102 ? 5.271 -8.145 -10.126 1.00 84.75 102 LYS A N 1
ATOM 798 C CA . LYS A 1 102 ? 3.885 -7.816 -9.741 1.00 84.75 102 LYS A CA 1
ATOM 799 C C . LYS A 1 102 ? 3.152 -9.026 -9.155 1.00 84.75 102 LYS A C 1
ATOM 801 O O . LYS A 1 102 ? 2.499 -8.908 -8.127 1.00 84.75 102 LYS A O 1
ATOM 806 N N . THR A 1 103 ? 3.279 -10.190 -9.790 1.00 88.38 103 THR A N 1
ATOM 807 C CA . THR A 1 103 ? 2.628 -11.427 -9.329 1.00 88.38 103 THR A CA 1
ATOM 808 C C . THR A 1 103 ? 3.156 -11.854 -7.961 1.00 88.38 103 THR A C 1
ATOM 810 O O . THR A 1 103 ? 2.377 -12.272 -7.109 1.00 88.38 103 THR A O 1
ATOM 813 N N . GLN A 1 104 ? 4.462 -11.708 -7.732 1.00 87.88 104 GLN A N 1
ATOM 814 C CA . GLN A 1 104 ? 5.092 -12.007 -6.453 1.00 87.88 104 GLN A CA 1
ATOM 815 C C . GLN A 1 104 ? 4.619 -11.055 -5.344 1.00 87.88 104 GLN A C 1
ATOM 817 O O . GLN A 1 104 ? 4.226 -11.526 -4.280 1.00 87.88 104 GLN A O 1
ATOM 822 N N . CYS A 1 105 ? 4.578 -9.740 -5.589 1.00 88.38 105 CYS A N 1
ATOM 823 C CA . CYS A 1 105 ? 4.070 -8.782 -4.600 1.00 88.38 105 CYS A CA 1
ATOM 824 C C . CYS A 1 105 ? 2.589 -9.031 -4.262 1.00 88.38 105 CYS A C 1
ATOM 826 O O . CYS A 1 105 ? 2.214 -9.020 -3.093 1.00 88.38 105 CYS A O 1
ATOM 828 N N . GLU A 1 106 ? 1.755 -9.338 -5.261 1.00 91.06 106 GLU A N 1
ATOM 829 C CA . GLU A 1 106 ? 0.349 -9.714 -5.045 1.00 91.06 106 GLU A CA 1
ATOM 830 C C . GLU A 1 106 ? 0.200 -11.017 -4.243 1.00 91.06 106 GLU A C 1
ATOM 832 O O . GLU A 1 106 ? -0.718 -11.155 -3.431 1.00 91.06 106 GLU A O 1
ATOM 837 N N . ALA A 1 107 ? 1.098 -11.985 -4.445 1.00 93.75 107 ALA A N 1
ATOM 838 C CA . ALA A 1 107 ? 1.117 -13.215 -3.659 1.00 93.75 107 ALA A CA 1
ATOM 839 C C . ALA A 1 107 ? 1.457 -12.931 -2.188 1.00 93.75 107 ALA A C 1
ATOM 841 O O . ALA A 1 107 ? 0.716 -13.373 -1.309 1.00 93.75 107 ALA A O 1
ATOM 842 N N . HIS A 1 108 ? 2.493 -12.129 -1.923 1.00 92.56 108 HIS A N 1
ATOM 843 C CA . HIS A 1 108 ? 2.856 -11.721 -0.562 1.00 92.56 108 HIS A CA 1
ATOM 844 C C . HIS A 1 108 ? 1.743 -10.907 0.116 1.00 92.56 108 HIS A C 1
ATOM 846 O O . HIS A 1 108 ? 1.466 -11.101 1.297 1.00 92.56 108 HIS A O 1
ATOM 852 N N . LYS A 1 109 ? 1.035 -10.043 -0.626 1.00 94.88 109 LYS A N 1
ATOM 853 C CA . LYS A 1 109 ? -0.119 -9.293 -0.102 1.00 94.88 109 LYS A CA 1
ATOM 854 C C . LYS A 1 109 ? -1.223 -10.237 0.376 1.00 94.88 109 LYS A C 1
ATOM 856 O O . LYS A 1 109 ? -1.765 -10.071 1.466 1.00 94.88 109 LYS A O 1
ATOM 861 N N . LYS A 1 110 ? -1.545 -11.260 -0.422 1.00 95.75 110 LYS A N 1
ATOM 862 C CA . LYS A 1 110 ? -2.535 -12.285 -0.045 1.00 95.75 110 LYS A CA 1
ATOM 863 C C . LYS A 1 110 ? -2.085 -13.111 1.156 1.00 95.75 110 LYS A C 1
ATOM 865 O O . LYS A 1 110 ? -2.915 -13.467 1.987 1.00 95.75 110 LYS A O 1
ATOM 870 N N . GLU A 1 111 ? -0.801 -13.435 1.234 1.00 96.19 111 GLU A N 1
ATOM 871 C CA . GLU A 1 111 ? -0.216 -14.141 2.372 1.00 96.19 111 GLU A CA 1
ATOM 872 C C . GLU A 1 111 ? -0.340 -13.326 3.663 1.00 96.19 111 GLU A C 1
ATOM 874 O O . GLU A 1 111 ? -0.840 -13.849 4.658 1.00 96.19 111 GLU A O 1
ATOM 879 N N . MET A 1 112 ? -0.001 -12.034 3.612 1.00 95.94 112 MET A N 1
ATOM 880 C CA . MET A 1 112 ? -0.170 -11.102 4.726 1.00 95.94 112 MET A CA 1
ATOM 881 C C . MET A 1 112 ? -1.618 -11.078 5.217 1.00 95.94 112 MET A C 1
ATOM 883 O O . MET A 1 112 ? -1.864 -11.297 6.399 1.00 95.94 112 MET A O 1
ATOM 887 N N . PHE A 1 113 ? -2.599 -10.888 4.330 1.00 96.38 113 PHE A N 1
ATOM 888 C CA . PHE A 1 113 ? -4.002 -10.857 4.754 1.00 96.38 113 PHE A CA 1
ATOM 889 C C . PHE A 1 113 ? -4.464 -12.167 5.388 1.00 96.38 113 PHE A C 1
ATOM 891 O O . PHE A 1 113 ? -5.058 -12.138 6.464 1.00 96.38 113 PHE A O 1
ATOM 898 N N . ARG A 1 114 ? -4.122 -13.316 4.793 1.00 96.69 114 ARG A N 1
ATOM 899 C CA . ARG A 1 114 ? -4.445 -14.627 5.381 1.00 96.69 114 ARG A CA 1
ATOM 900 C C . ARG A 1 114 ? -3.816 -14.804 6.756 1.00 96.69 114 ARG A C 1
ATOM 902 O O . ARG A 1 114 ? -4.443 -15.373 7.647 1.00 96.69 114 ARG A O 1
ATOM 909 N N . PHE A 1 115 ? -2.583 -14.338 6.933 1.00 96.94 115 PHE A N 1
ATOM 910 C CA . PHE A 1 115 ? -1.912 -14.381 8.223 1.00 96.94 115 PHE A CA 1
ATOM 911 C C . PHE A 1 115 ? -2.642 -13.519 9.260 1.00 96.94 115 PHE A C 1
ATOM 913 O O . PHE A 1 115 ? -2.890 -13.993 10.369 1.00 96.94 115 PHE A O 1
ATOM 920 N N . LEU A 1 116 ? -3.017 -12.285 8.911 1.00 95.62 116 LEU A N 1
ATOM 921 C CA . LEU A 1 116 ? -3.721 -11.376 9.820 1.00 95.62 116 LEU A CA 1
ATOM 922 C C . LEU A 1 116 ? -5.110 -11.913 10.192 1.00 95.62 116 LEU A C 1
ATOM 924 O O . LEU A 1 116 ? -5.480 -11.903 11.364 1.00 95.62 116 LEU A O 1
ATOM 928 N N . GLU A 1 117 ? -5.856 -12.449 9.228 1.00 95.19 117 GLU A N 1
ATOM 929 C CA . GLU A 1 117 ? -7.150 -13.091 9.480 1.00 95.19 117 GLU A CA 1
ATOM 930 C C . GLU A 1 117 ? -7.010 -14.304 10.404 1.00 95.19 117 GLU A C 1
ATOM 932 O O . GLU A 1 117 ? -7.770 -14.441 11.360 1.00 95.19 117 GLU A O 1
ATOM 937 N N . LYS A 1 118 ? -6.010 -15.161 10.171 1.00 95.81 118 LYS A N 1
ATOM 938 C CA . LYS A 1 118 ? -5.811 -16.383 10.958 1.00 95.81 118 LYS A CA 1
ATOM 939 C C . LYS A 1 118 ? -5.319 -16.111 12.382 1.00 95.81 118 LYS A C 1
ATOM 941 O O . LYS A 1 118 ? -5.797 -16.754 13.311 1.00 95.81 118 LYS A O 1
ATOM 946 N N . ASN A 1 119 ? -4.345 -15.216 12.552 1.00 93.19 119 ASN A N 1
ATOM 947 C CA . ASN A 1 119 ? -3.655 -15.028 13.835 1.00 93.19 119 ASN A CA 1
ATOM 948 C C . ASN A 1 119 ? -4.221 -13.872 14.663 1.00 93.19 119 ASN A C 1
ATOM 950 O O . ASN A 1 119 ? -4.188 -13.924 15.889 1.00 93.19 119 ASN A O 1
ATOM 954 N N . VAL A 1 120 ? -4.751 -12.835 14.010 1.00 91.12 120 VAL A N 1
ATOM 955 C CA . VAL A 1 120 ? -5.305 -11.653 14.689 1.00 91.12 120 VAL A CA 1
ATOM 956 C C . VAL A 1 120 ? -6.838 -11.662 14.678 1.00 91.12 120 VAL A C 1
ATOM 958 O O . VAL A 1 120 ? -7.465 -11.021 15.521 1.00 91.12 120 VAL A O 1
ATOM 961 N N . GLY A 1 121 ? -7.454 -12.423 13.769 1.00 92.88 121 GLY A N 1
ATOM 962 C CA . GLY A 1 121 ? -8.898 -12.648 13.665 1.00 92.88 121 GLY A CA 1
ATOM 963 C C . GLY A 1 121 ? -9.568 -11.844 12.550 1.00 92.88 121 GLY A C 1
ATOM 964 O O . GLY A 1 121 ? -10.511 -12.322 11.927 1.00 92.88 121 GLY A O 1
ATOM 965 N N . SER A 1 122 ? -9.087 -10.631 12.268 1.00 94.31 122 SER A N 1
ATOM 966 C CA . SER A 1 122 ? -9.507 -9.839 11.106 1.00 94.31 122 SER A CA 1
ATOM 967 C C . SER A 1 122 ? -8.497 -8.743 10.780 1.00 94.31 122 SER A C 1
ATOM 969 O O . SER A 1 122 ? -7.721 -8.320 11.642 1.00 94.31 122 SER A O 1
ATOM 971 N N . VAL A 1 123 ? -8.544 -8.236 9.546 1.00 95.31 123 VAL A N 1
ATOM 972 C CA . VAL A 1 123 ? -7.714 -7.105 9.106 1.00 95.31 123 VAL A CA 1
ATOM 973 C C . VAL A 1 123 ? -8.045 -5.839 9.898 1.00 95.31 123 VAL A C 1
ATOM 975 O O . VAL A 1 123 ? -7.134 -5.193 10.406 1.00 95.31 123 VAL A O 1
ATOM 978 N N . GLY A 1 124 ? -9.329 -5.527 10.110 1.00 94.69 124 GLY A N 1
ATOM 979 C CA . GLY A 1 124 ? -9.737 -4.389 10.944 1.00 94.69 124 GLY A CA 1
ATOM 980 C C . GLY A 1 124 ? -9.251 -4.479 12.398 1.00 94.69 124 GLY A C 1
ATOM 981 O O . GLY A 1 124 ? -8.851 -3.475 12.990 1.00 94.69 124 GLY A O 1
ATOM 982 N N . ARG A 1 125 ? -9.205 -5.685 12.978 1.00 94.69 125 ARG A N 1
ATOM 983 C CA . ARG A 1 125 ? -8.633 -5.891 14.316 1.00 94.69 125 ARG A CA 1
ATOM 984 C C . ARG A 1 125 ? -7.112 -5.742 14.309 1.00 94.69 125 ARG A C 1
ATOM 986 O O . ARG A 1 125 ? -6.568 -5.091 15.199 1.00 94.69 125 ARG A O 1
ATOM 993 N N . ALA A 1 126 ? -6.433 -6.295 13.304 1.00 96.50 126 ALA A N 1
ATOM 994 C CA . ALA A 1 126 ? -4.997 -6.104 13.120 1.00 96.50 126 ALA A CA 1
ATOM 995 C C . ALA A 1 126 ? -4.633 -4.631 12.931 1.00 96.50 126 ALA A C 1
ATOM 997 O O . ALA A 1 126 ? -3.646 -4.176 13.502 1.00 96.50 126 ALA A O 1
ATOM 998 N N . TRP A 1 127 ? -5.456 -3.865 12.214 1.00 96.94 127 TRP A N 1
ATOM 999 C CA . TRP A 1 127 ? -5.294 -2.423 12.094 1.00 96.94 127 TRP A CA 1
ATOM 1000 C C . TRP A 1 127 ? -5.255 -1.756 13.462 1.00 96.94 127 TRP A C 1
ATOM 1002 O O . TRP A 1 127 ? -4.265 -1.119 13.801 1.00 96.94 127 TRP A O 1
ATOM 1012 N N . ARG A 1 128 ? -6.281 -1.979 14.289 1.00 95.69 128 ARG A N 1
ATOM 1013 C CA . ARG A 1 128 ? -6.396 -1.312 15.590 1.00 95.69 128 ARG A CA 1
ATOM 1014 C C . ARG A 1 128 ? -5.323 -1.733 16.595 1.00 95.69 128 ARG A C 1
ATOM 1016 O O . ARG A 1 128 ? -4.922 -0.920 17.415 1.00 95.69 128 ARG A O 1
ATOM 1023 N N . LEU A 1 129 ? -4.891 -2.994 16.568 1.00 95.25 129 LEU A N 1
ATOM 1024 C CA . LEU A 1 129 ? -3.949 -3.531 17.557 1.00 95.25 129 LEU A CA 1
ATOM 1025 C C . LEU A 1 129 ? -2.485 -3.392 17.136 1.00 95.25 129 LEU A C 1
ATOM 1027 O O . LEU A 1 129 ? -1.621 -3.181 17.984 1.00 95.25 129 LEU A O 1
ATOM 1031 N N . ALA A 1 130 ? -2.199 -3.543 15.843 1.00 96.56 130 ALA A N 1
ATOM 1032 C CA . ALA A 1 130 ? -0.838 -3.642 15.339 1.00 96.56 130 ALA A CA 1
ATOM 1033 C C . ALA A 1 130 ? -0.439 -2.434 14.492 1.00 96.56 130 ALA A C 1
ATOM 1035 O O . ALA A 1 130 ? 0.629 -1.882 14.729 1.00 96.56 130 ALA A O 1
ATOM 1036 N N . PHE A 1 131 ? -1.244 -1.984 13.533 1.00 96.88 131 PHE A N 1
ATOM 1037 C CA . PHE A 1 131 ? -0.811 -0.921 12.612 1.00 96.88 131 PHE A CA 1
ATOM 1038 C C . PHE A 1 131 ? -1.024 0.485 13.183 1.00 96.88 131 PHE A C 1
ATOM 1040 O O . PHE A 1 131 ? -0.098 1.294 13.175 1.00 96.88 131 PHE A O 1
ATOM 1047 N N . ASP A 1 132 ? -2.195 0.737 13.762 1.00 97.00 132 ASP A N 1
ATOM 1048 C CA . ASP A 1 132 ? -2.621 2.033 14.284 1.00 97.00 132 ASP A CA 1
ATOM 1049 C C . ASP A 1 132 ? -3.175 1.936 15.725 1.00 97.00 132 ASP A C 1
ATOM 1051 O O . ASP A 1 132 ? -4.372 2.145 15.972 1.00 97.00 132 ASP A O 1
ATOM 1055 N N . PRO A 1 133 ? -2.314 1.611 16.710 1.00 95.62 133 PRO A N 1
ATOM 1056 C CA . PRO A 1 133 ? -2.713 1.552 18.119 1.00 95.62 133 PRO A CA 1
ATOM 1057 C C . PRO A 1 133 ? -3.173 2.917 18.655 1.00 95.62 133 PRO A C 1
ATOM 1059 O O . PRO A 1 133 ? -4.150 3.003 19.400 1.00 95.62 133 PRO A O 1
ATOM 1062 N N . GLU A 1 134 ? -2.553 3.999 18.187 1.00 94.62 134 GLU A N 1
ATOM 1063 C CA . GLU A 1 134 ? -2.837 5.373 18.627 1.00 94.62 134 GLU A CA 1
ATOM 1064 C C . GLU A 1 134 ? -4.065 6.002 17.944 1.00 94.62 134 GLU A C 1
ATOM 1066 O O . GLU A 1 134 ? -4.441 7.122 18.275 1.00 94.62 134 GLU A O 1
ATOM 1071 N N . ASN A 1 135 ? -4.723 5.288 17.023 1.00 93.69 135 ASN A N 1
ATOM 1072 C CA . ASN A 1 135 ? -5.921 5.749 16.311 1.00 93.69 135 ASN A CA 1
ATOM 1073 C C . ASN A 1 135 ? -5.711 7.005 15.449 1.00 93.69 135 ASN A C 1
ATOM 1075 O O . ASN A 1 135 ? -6.583 7.876 15.400 1.00 93.69 135 ASN A O 1
ATOM 1079 N N . ARG A 1 136 ? -4.555 7.124 14.795 1.00 94.50 136 ARG A N 1
ATOM 1080 C CA . ARG A 1 136 ? -4.243 8.242 13.896 1.00 94.50 136 ARG A CA 1
ATOM 1081 C C . ARG A 1 136 ? -4.992 8.151 12.566 1.00 94.50 136 ARG A C 1
ATOM 1083 O O . ARG A 1 136 ? -5.221 9.177 11.942 1.00 94.50 136 ARG A O 1
ATOM 1090 N N . GLY A 1 137 ? -5.395 6.950 12.149 1.00 94.44 137 GLY A N 1
ATOM 1091 C CA . GLY A 1 137 ? -6.131 6.697 10.907 1.00 94.44 137 GLY A CA 1
ATOM 1092 C C . GLY A 1 137 ? -5.253 6.429 9.682 1.00 94.44 137 GLY A C 1
ATOM 1093 O O . GLY A 1 137 ? -5.748 5.876 8.700 1.00 94.44 137 GLY A O 1
ATOM 1094 N N . GLU A 1 138 ? -3.958 6.729 9.762 1.00 96.25 138 GLU A N 1
ATOM 1095 C CA . GLU A 1 138 ? -2.986 6.542 8.685 1.00 96.25 138 GLU A CA 1
ATOM 1096 C C . GLU A 1 138 ? -1.643 6.023 9.211 1.00 96.25 138 GLU A C 1
ATOM 1098 O O . GLU A 1 138 ? -1.255 6.254 10.365 1.00 96.25 138 GLU A O 1
ATOM 1103 N N . VAL A 1 139 ? -0.940 5.274 8.362 1.00 97.69 139 VAL A N 1
ATOM 1104 C CA . VAL A 1 139 ? 0.319 4.614 8.702 1.00 97.69 139 VAL A CA 1
ATOM 1105 C C . VAL A 1 139 ? 1.321 4.771 7.560 1.00 97.69 139 VAL A C 1
ATOM 1107 O O . VAL A 1 139 ? 1.108 4.273 6.458 1.00 97.69 139 VAL A O 1
ATOM 1110 N N . GLU A 1 140 ? 2.441 5.428 7.856 1.00 96.62 140 GLU A N 1
ATOM 1111 C CA . GLU A 1 140 ? 3.612 5.551 6.977 1.00 96.62 140 GLU A CA 1
ATOM 1112 C C . GLU A 1 140 ? 4.501 4.291 7.024 1.00 96.62 140 GLU A C 1
ATOM 1114 O O . GLU A 1 140 ? 4.351 3.444 7.910 1.00 96.62 140 GLU A O 1
ATOM 1119 N N . GLU A 1 141 ? 5.491 4.189 6.127 1.00 96.88 141 GLU A N 1
ATOM 1120 C CA . GLU A 1 141 ? 6.329 2.990 5.925 1.00 96.88 141 GLU A CA 1
ATOM 1121 C C . GLU A 1 141 ? 6.896 2.421 7.232 1.00 96.88 141 GLU A C 1
ATOM 1123 O O . GLU A 1 141 ? 6.739 1.236 7.540 1.00 96.88 141 GLU A O 1
ATOM 1128 N N . LYS A 1 142 ? 7.513 3.276 8.055 1.00 95.88 142 LYS A N 1
ATOM 1129 C CA . LYS A 1 142 ? 8.103 2.858 9.332 1.00 95.88 142 LYS A CA 1
ATOM 1130 C C . LYS A 1 142 ? 7.046 2.297 10.285 1.00 95.88 142 LYS A C 1
ATOM 1132 O O . LYS A 1 142 ? 7.289 1.292 10.951 1.00 95.88 142 LYS A O 1
ATOM 1137 N N . GLY A 1 143 ? 5.882 2.942 10.351 1.00 96.56 143 GLY A N 1
ATOM 1138 C CA . GLY A 1 143 ? 4.763 2.486 11.171 1.00 96.56 143 GLY A CA 1
ATOM 1139 C C . GLY A 1 143 ? 4.188 1.164 10.666 1.00 96.56 143 GLY A C 1
ATOM 1140 O O . GLY A 1 143 ? 3.841 0.306 11.476 1.00 96.56 143 GLY A O 1
ATOM 1141 N N . PHE A 1 144 ? 4.157 0.968 9.347 1.00 97.31 144 PHE A N 1
ATOM 1142 C CA . PHE A 1 144 ? 3.663 -0.251 8.716 1.00 97.31 144 PHE A CA 1
ATOM 1143 C C . PHE A 1 144 ? 4.570 -1.442 9.017 1.00 97.31 144 PHE A C 1
ATOM 1145 O O . PHE A 1 144 ? 4.087 -2.472 9.483 1.00 97.31 144 PHE A O 1
ATOM 1152 N N . ILE A 1 145 ? 5.886 -1.282 8.851 1.00 96.81 145 ILE A N 1
ATOM 1153 C CA . ILE A 1 145 ? 6.874 -2.320 9.180 1.00 96.81 145 ILE A CA 1
ATOM 1154 C C . ILE A 1 145 ? 6.786 -2.696 10.664 1.00 96.81 145 ILE A C 1
ATOM 1156 O O . ILE A 1 145 ? 6.720 -3.877 11.005 1.00 96.81 145 ILE A O 1
ATOM 1160 N N . GLN A 1 146 ? 6.707 -1.703 11.556 1.00 96.44 146 GLN A N 1
ATOM 1161 C CA . GLN A 1 146 ? 6.500 -1.957 12.984 1.00 96.44 146 GLN A CA 1
ATOM 1162 C C . GLN A 1 146 ? 5.164 -2.657 13.262 1.00 96.44 146 GLN A C 1
ATOM 1164 O O . GLN A 1 146 ? 5.083 -3.494 14.157 1.00 96.44 146 GLN A O 1
ATOM 1169 N N . GLY A 1 147 ? 4.115 -2.337 12.503 1.00 96.62 147 GLY A N 1
ATOM 1170 C CA . GLY A 1 147 ? 2.829 -3.022 12.576 1.00 96.62 147 GLY A CA 1
ATOM 1171 C C . GLY A 1 147 ? 2.925 -4.492 12.172 1.00 96.62 147 GLY A C 1
ATOM 1172 O O . GLY A 1 147 ? 2.409 -5.350 12.888 1.00 96.62 147 GLY A O 1
ATOM 1173 N N . LEU A 1 148 ? 3.661 -4.809 11.103 1.00 97.00 148 LEU A N 1
ATOM 1174 C CA . LEU A 1 148 ? 3.934 -6.196 10.713 1.00 97.00 148 LEU A CA 1
ATOM 1175 C C . LEU A 1 148 ? 4.682 -6.951 11.815 1.00 97.00 148 LEU A C 1
ATOM 1177 O O . LEU A 1 148 ? 4.302 -8.080 12.127 1.00 97.00 148 LEU A O 1
ATOM 1181 N N . GLN A 1 149 ? 5.656 -6.311 12.466 1.00 96.19 149 GLN A N 1
ATOM 1182 C CA . GLN A 1 149 ? 6.365 -6.893 13.609 1.00 96.19 149 GLN A CA 1
ATOM 1183 C C . GLN A 1 149 ? 5.446 -7.129 14.811 1.00 96.19 149 GLN A C 1
ATOM 1185 O O . GLN A 1 149 ? 5.413 -8.227 15.360 1.00 96.19 149 GLN A O 1
ATOM 1190 N N . ARG A 1 150 ? 4.624 -6.138 15.182 1.00 95.38 150 ARG A N 1
ATOM 1191 C CA . ARG A 1 150 ? 3.639 -6.270 16.272 1.00 95.38 150 ARG A CA 1
ATOM 1192 C C . ARG A 1 150 ? 2.601 -7.359 16.005 1.00 95.38 150 ARG A C 1
ATOM 1194 O O . ARG A 1 150 ? 2.140 -7.998 16.943 1.00 95.38 150 ARG A O 1
ATOM 1201 N N . SER A 1 151 ? 2.232 -7.574 14.743 1.00 95.69 151 SER A N 1
ATOM 1202 C CA . SER A 1 151 ? 1.303 -8.642 14.358 1.00 95.69 151 SER A CA 1
ATOM 1203 C C . SER A 1 151 ? 1.932 -10.042 14.370 1.00 95.69 151 SER A C 1
ATOM 1205 O O . SER A 1 151 ? 1.202 -11.029 14.325 1.00 95.69 151 SER A O 1
ATOM 1207 N N . GLY A 1 152 ? 3.267 -10.135 14.410 1.00 94.69 152 GLY A N 1
ATOM 1208 C CA . GLY A 1 152 ? 4.018 -11.383 14.267 1.00 94.69 152 GLY A CA 1
ATOM 1209 C C . GLY A 1 152 ? 4.184 -11.863 12.822 1.00 94.69 152 GLY A C 1
ATOM 1210 O O . GLY A 1 152 ? 4.667 -12.971 12.613 1.00 94.69 152 GLY A O 1
ATOM 1211 N N . PHE A 1 153 ? 3.781 -11.066 11.824 1.00 95.44 153 PHE A N 1
ATOM 1212 C CA . PHE A 1 153 ? 3.992 -11.392 10.409 1.00 95.44 153 PHE A CA 1
ATOM 1213 C C . PHE A 1 153 ? 5.459 -11.234 9.997 1.00 95.44 153 PHE A C 1
ATOM 1215 O O . PHE A 1 153 ? 5.965 -12.011 9.192 1.00 95.44 153 PHE A O 1
ATOM 1222 N N . LEU A 1 154 ? 6.132 -10.221 10.546 1.00 95.81 154 LEU A N 1
ATOM 1223 C CA . LEU A 1 154 ? 7.550 -9.961 10.324 1.00 95.81 154 LEU A CA 1
ATOM 1224 C C . LEU A 1 154 ? 8.314 -10.198 11.627 1.00 95.81 154 LEU A C 1
ATOM 1226 O O . LEU A 1 154 ? 7.936 -9.669 12.668 1.00 95.81 154 LEU A O 1
ATOM 1230 N N . ASP A 1 155 ? 9.392 -10.973 11.577 1.00 92.81 155 ASP A N 1
ATOM 1231 C CA . ASP A 1 155 ? 10.244 -11.192 12.747 1.00 92.81 155 ASP A CA 1
ATOM 1232 C C . ASP A 1 155 ? 10.989 -9.893 13.128 1.00 92.81 155 ASP A C 1
ATOM 1234 O O . ASP A 1 155 ? 11.309 -9.055 12.279 1.00 92.81 155 ASP A O 1
ATOM 1238 N N . THR A 1 156 ? 11.292 -9.699 14.410 1.00 86.62 156 THR A N 1
ATOM 1239 C CA . THR A 1 156 ? 12.169 -8.609 14.866 1.00 86.62 156 THR A CA 1
ATOM 1240 C C . THR A 1 156 ? 13.622 -8.820 14.441 1.00 86.62 156 THR A C 1
ATOM 1242 O O . THR A 1 156 ? 14.371 -7.852 14.331 1.00 86.62 156 THR A O 1
ATOM 1245 N N . SER A 1 157 ? 14.000 -10.066 14.157 1.00 88.88 157 SER A N 1
ATOM 1246 C CA . SER A 1 157 ? 15.285 -10.484 13.590 1.00 88.88 157 SER A CA 1
ATOM 1247 C C . SER A 1 157 ? 15.249 -10.674 12.065 1.00 88.88 157 SER A C 1
ATOM 1249 O O . SER A 1 157 ? 16.102 -11.361 11.505 1.00 88.88 157 SER A O 1
ATOM 1251 N N . ALA A 1 158 ? 14.259 -10.072 11.391 1.00 88.25 158 ALA A N 1
ATOM 1252 C CA . ALA A 1 158 ? 14.065 -10.174 9.947 1.00 88.25 158 ALA A CA 1
ATOM 1253 C C . ALA A 1 158 ? 15.335 -9.856 9.142 1.00 88.25 158 ALA A C 1
ATOM 1255 O O . ALA A 1 158 ? 16.072 -8.914 9.441 1.00 88.25 158 ALA A O 1
ATOM 1256 N N . THR A 1 159 ? 15.552 -10.635 8.083 1.00 92.94 159 THR A N 1
ATOM 1257 C CA . THR A 1 159 ? 16.663 -10.428 7.151 1.00 92.94 159 THR A CA 1
ATOM 1258 C C . THR A 1 159 ? 16.430 -9.196 6.272 1.00 92.94 159 THR A C 1
ATOM 1260 O O . THR A 1 159 ? 15.295 -8.738 6.109 1.00 92.94 159 THR A O 1
ATOM 1263 N N . ASP A 1 160 ? 17.488 -8.686 5.634 1.00 93.19 160 ASP A N 1
ATOM 1264 C CA . ASP A 1 160 ? 17.376 -7.581 4.668 1.00 93.19 160 ASP A CA 1
ATOM 1265 C C . ASP A 1 160 ? 16.390 -7.902 3.530 1.00 93.19 160 ASP A C 1
ATOM 1267 O O . ASP A 1 160 ? 15.673 -7.023 3.047 1.00 93.19 160 ASP A O 1
ATOM 1271 N N . GLU A 1 161 ? 16.296 -9.175 3.133 1.00 92.12 161 GLU A N 1
ATOM 1272 C CA . GLU A 1 161 ? 15.339 -9.630 2.124 1.00 92.12 161 GLU A CA 1
ATOM 1273 C C . GLU A 1 161 ? 13.889 -9.509 2.605 1.00 92.12 161 GLU A C 1
ATOM 1275 O O . GLU A 1 161 ? 13.018 -9.080 1.846 1.00 92.12 161 GLU A O 1
ATOM 1280 N N . ASP A 1 162 ? 13.613 -9.853 3.862 1.00 92.56 162 ASP A N 1
ATOM 1281 C CA . ASP A 1 162 ? 12.266 -9.769 4.435 1.00 92.56 162 ASP A CA 1
ATOM 1282 C C . ASP A 1 162 ? 11.848 -8.318 4.668 1.00 92.56 162 ASP A C 1
ATOM 1284 O O . ASP A 1 162 ? 10.710 -7.939 4.379 1.00 92.56 162 ASP A O 1
ATOM 1288 N N . MET A 1 163 ? 12.797 -7.475 5.078 1.00 93.81 163 MET A N 1
ATOM 1289 C CA . MET A 1 163 ? 12.600 -6.029 5.143 1.00 93.81 163 MET A CA 1
ATOM 1290 C C . MET A 1 163 ? 12.276 -5.453 3.763 1.00 93.81 163 MET A C 1
ATOM 1292 O O . MET A 1 163 ? 11.346 -4.657 3.633 1.00 93.81 163 MET A O 1
ATOM 1296 N N . GLN A 1 164 ? 12.973 -5.888 2.709 1.00 93.31 164 GLN A N 1
ATOM 1297 C CA . GLN A 1 164 ? 12.670 -5.444 1.349 1.00 93.31 164 GLN A CA 1
ATOM 1298 C C . GLN A 1 164 ? 11.296 -5.937 0.872 1.00 93.31 164 GLN A C 1
ATOM 1300 O O . GLN A 1 164 ? 10.569 -5.181 0.226 1.00 93.31 164 GLN A O 1
ATOM 1305 N N . LYS A 1 165 ? 10.889 -7.169 1.212 1.00 92.44 165 LYS A N 1
ATOM 1306 C CA . LYS A 1 165 ? 9.522 -7.652 0.936 1.00 92.44 165 LYS A CA 1
ATOM 1307 C C . LYS A 1 165 ? 8.476 -6.777 1.629 1.00 92.44 165 LYS A C 1
ATOM 1309 O O . LYS A 1 165 ? 7.488 -6.419 0.992 1.00 92.44 165 LYS A O 1
ATOM 1314 N N . ALA A 1 166 ? 8.699 -6.402 2.890 1.00 95.25 166 ALA A N 1
ATOM 1315 C CA . ALA A 1 166 ? 7.799 -5.530 3.643 1.00 95.25 166 ALA A CA 1
ATOM 1316 C C . ALA A 1 166 ? 7.692 -4.125 3.027 1.00 95.25 166 ALA A C 1
ATOM 1318 O O . ALA A 1 166 ? 6.589 -3.593 2.912 1.00 95.25 166 ALA A O 1
ATOM 1319 N N . LYS A 1 167 ? 8.806 -3.555 2.553 1.00 94.94 167 LYS A N 1
ATOM 1320 C CA . LYS A 1 167 ? 8.809 -2.278 1.818 1.00 94.94 167 LYS A CA 1
ATOM 1321 C C . LYS A 1 167 ? 8.051 -2.362 0.499 1.00 94.94 167 LYS A C 1
ATOM 1323 O O . LYS A 1 167 ? 7.201 -1.525 0.230 1.00 94.94 167 LYS A O 1
ATOM 1328 N N . ASN A 1 168 ? 8.273 -3.420 -0.277 1.00 93.88 168 ASN A N 1
ATOM 1329 C CA . ASN A 1 168 ? 7.542 -3.634 -1.527 1.00 93.88 168 ASN A CA 1
ATOM 1330 C C . ASN A 1 168 ? 6.029 -3.804 -1.286 1.00 93.88 168 ASN A C 1
ATOM 1332 O O . ASN A 1 168 ? 5.221 -3.422 -2.129 1.00 93.88 168 ASN A O 1
ATOM 1336 N N . LEU A 1 169 ? 5.633 -4.397 -0.151 1.00 95.38 169 LEU A N 1
ATOM 1337 C CA . LEU A 1 169 ? 4.229 -4.460 0.264 1.00 95.38 169 LEU A CA 1
ATOM 1338 C C . LEU A 1 169 ? 3.685 -3.079 0.618 1.00 95.38 169 LEU A C 1
ATOM 1340 O O . LEU A 1 169 ? 2.563 -2.772 0.225 1.00 95.38 169 LEU A O 1
ATOM 1344 N N . PHE A 1 170 ? 4.468 -2.264 1.326 1.00 96.62 170 PHE A N 1
ATOM 1345 C CA . PHE A 1 170 ? 4.091 -0.889 1.626 1.00 96.62 170 PHE A CA 1
ATOM 1346 C C . PHE A 1 170 ? 3.872 -0.089 0.341 1.00 96.62 170 PHE A C 1
ATOM 1348 O O . PHE A 1 170 ? 2.791 0.445 0.154 1.00 96.62 170 PHE A O 1
ATOM 1355 N N . GLU A 1 171 ? 4.827 -0.097 -0.590 1.00 94.38 171 GLU A N 1
ATOM 1356 C CA . GLU A 1 171 ? 4.709 0.597 -1.882 1.00 94.38 171 GLU A CA 1
ATOM 1357 C C . GLU A 1 171 ? 3.506 0.125 -2.714 1.00 94.38 171 GLU A C 1
ATOM 1359 O O . GLU A 1 171 ? 2.909 0.909 -3.443 1.00 94.38 171 GLU A O 1
ATOM 1364 N N . LEU A 1 172 ? 3.131 -1.155 -2.614 1.00 93.62 172 LEU A N 1
ATOM 1365 C CA . LEU A 1 172 ? 1.954 -1.696 -3.301 1.00 93.62 172 LEU A CA 1
ATOM 1366 C C . LEU A 1 172 ? 0.627 -1.224 -2.679 1.00 93.62 172 LEU A C 1
ATOM 1368 O O . LEU A 1 172 ? -0.404 -1.241 -3.353 1.00 93.62 172 LEU A O 1
ATOM 1372 N N . LEU A 1 173 ? 0.626 -0.917 -1.382 1.00 94.88 173 LEU A N 1
ATOM 1373 C CA . LEU A 1 173 ? -0.572 -0.607 -0.600 1.00 94.88 173 LEU A CA 1
ATOM 1374 C C . LEU A 1 173 ? -0.727 0.881 -0.301 1.00 94.88 173 LEU A C 1
ATOM 1376 O O . LEU A 1 173 ? -1.842 1.309 -0.035 1.00 94.88 173 LEU A O 1
ATOM 1380 N N . ALA A 1 174 ? 0.359 1.642 -0.280 1.00 95.69 174 ALA A N 1
ATOM 1381 C CA . ALA A 1 174 ? 0.322 3.062 0.004 1.00 95.69 174 ALA A CA 1
ATOM 1382 C C . ALA A 1 174 ? -0.484 3.782 -1.076 1.00 95.69 174 ALA A C 1
ATOM 1384 O O . ALA A 1 174 ? -0.379 3.482 -2.268 1.00 95.69 174 ALA A O 1
ATOM 1385 N N . ASP A 1 175 ? -1.307 4.722 -0.638 1.00 93.56 175 ASP A N 1
ATOM 1386 C CA . ASP A 1 175 ? -2.026 5.597 -1.543 1.00 93.56 175 ASP A CA 1
ATOM 1387 C C . ASP A 1 175 ? -1.043 6.547 -2.250 1.00 93.56 175 ASP A C 1
ATOM 1389 O O . ASP A 1 175 ? -0.112 7.069 -1.634 1.00 93.56 175 ASP A O 1
ATOM 1393 N N . GLU A 1 176 ? -1.224 6.738 -3.559 1.00 91.06 176 GLU A N 1
ATOM 1394 C CA . GLU A 1 176 ? -0.277 7.490 -4.395 1.00 91.06 176 GLU A CA 1
ATOM 1395 C C . GLU A 1 176 ? -0.231 8.987 -4.042 1.00 91.06 176 GLU A C 1
ATOM 1397 O O . GLU A 1 176 ? 0.789 9.635 -4.279 1.00 91.06 176 GLU A O 1
ATOM 1402 N N . GLU A 1 177 ? -1.314 9.542 -3.489 1.00 89.88 177 GLU A N 1
ATOM 1403 C CA . GLU A 1 177 ? -1.427 10.965 -3.159 1.00 89.88 177 GLU A CA 1
ATOM 1404 C C . GLU A 1 177 ? -0.870 11.267 -1.764 1.00 89.88 177 GLU A C 1
ATOM 1406 O O . GLU A 1 177 ? -0.119 12.225 -1.578 1.00 89.88 177 GLU A O 1
ATOM 1411 N N . THR A 1 178 ? -1.216 10.436 -0.784 1.00 91.38 178 THR A N 1
ATOM 1412 C CA . THR A 1 178 ? -0.836 10.636 0.622 1.00 91.38 178 THR A CA 1
ATOM 1413 C C . THR A 1 178 ? 0.492 9.979 0.986 1.00 91.38 178 THR A C 1
ATOM 1415 O O . THR A 1 178 ? 1.149 10.407 1.934 1.00 91.38 178 THR A O 1
ATOM 1418 N N . GLY A 1 179 ? 0.903 8.934 0.263 1.00 94.12 179 GLY A N 1
ATOM 1419 C CA . GLY A 1 179 ? 2.063 8.116 0.616 1.00 94.12 179 GLY A CA 1
ATOM 1420 C C . GLY A 1 179 ? 1.869 7.294 1.896 1.00 94.12 179 GLY A C 1
ATOM 1421 O O . GLY A 1 179 ? 2.848 6.784 2.442 1.00 94.12 179 GLY A O 1
ATOM 1422 N N . ALA A 1 180 ? 0.633 7.159 2.385 1.00 96.31 180 ALA A N 1
ATOM 1423 C CA . ALA A 1 180 ? 0.292 6.428 3.600 1.00 96.31 180 ALA A CA 1
ATOM 1424 C C . ALA A 1 180 ? -0.698 5.292 3.312 1.00 96.31 180 ALA A C 1
ATOM 1426 O O . ALA A 1 180 ? -1.398 5.267 2.300 1.00 96.31 180 ALA A O 1
ATOM 1427 N N . ILE A 1 181 ? -0.764 4.328 4.228 1.00 97.38 181 ILE A N 1
ATOM 1428 C CA . ILE A 1 181 ? -1.793 3.288 4.224 1.00 97.38 181 ILE A CA 1
ATOM 1429 C C . ILE A 1 181 ? -2.891 3.707 5.196 1.00 97.38 181 ILE A C 1
ATOM 1431 O O . ILE A 1 181 ? -2.599 4.158 6.301 1.00 97.38 181 ILE A O 1
ATOM 1435 N N . THR A 1 182 ? -4.148 3.506 4.814 1.00 96.81 182 THR A N 1
ATOM 1436 C CA . THR A 1 182 ? -5.319 3.674 5.684 1.00 96.81 182 THR A CA 1
ATOM 1437 C C . THR A 1 182 ? -6.081 2.355 5.801 1.00 96.81 182 THR A C 1
ATOM 1439 O O . THR A 1 182 ? -5.910 1.442 4.985 1.00 96.81 182 THR A O 1
ATOM 1442 N N . LEU A 1 183 ? -6.965 2.246 6.799 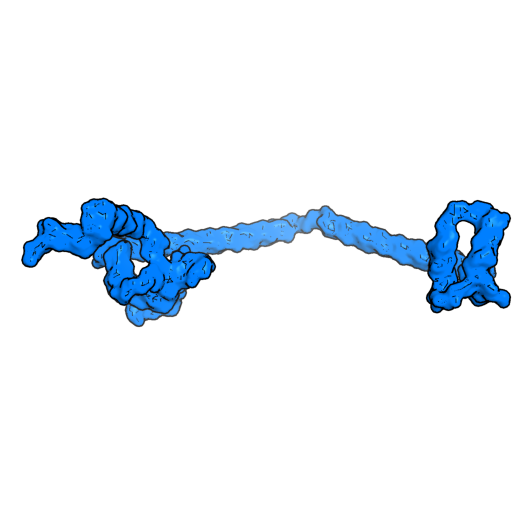1.00 95.88 183 LEU A N 1
ATOM 1443 C CA . LEU A 1 183 ? -7.819 1.062 6.939 1.00 95.88 183 LEU A CA 1
ATOM 1444 C C . LEU A 1 183 ? -8.702 0.834 5.704 1.00 95.88 183 LEU A C 1
ATOM 1446 O O . LEU A 1 183 ? -8.971 -0.315 5.374 1.00 95.88 183 LEU A O 1
ATOM 1450 N N . ASP A 1 184 ? -9.120 1.892 5.006 1.00 95.19 184 ASP A N 1
ATOM 1451 C CA . ASP A 1 184 ? -9.982 1.770 3.824 1.00 95.19 184 ASP A CA 1
ATOM 1452 C C . ASP A 1 184 ? -9.304 0.982 2.692 1.00 95.19 184 ASP A C 1
ATOM 1454 O O . ASP A 1 184 ? -9.937 0.159 2.029 1.00 95.19 184 ASP A O 1
ATOM 1458 N N . ILE A 1 185 ? -7.987 1.156 2.539 1.00 93.81 185 ILE A N 1
ATOM 1459 C CA . ILE A 1 185 ? -7.188 0.446 1.533 1.00 93.81 185 ILE A CA 1
ATOM 1460 C C . ILE A 1 185 ? -7.045 -1.041 1.879 1.00 93.81 185 ILE A C 1
ATOM 1462 O O . ILE A 1 185 ? -7.034 -1.900 0.993 1.00 93.81 185 ILE A O 1
ATOM 1466 N N . LEU A 1 186 ? -6.916 -1.358 3.170 1.00 93.44 186 LEU A N 1
ATOM 1467 C CA . LEU A 1 186 ? -6.733 -2.733 3.634 1.00 93.44 186 LEU A CA 1
ATOM 1468 C C . LEU A 1 186 ? -8.055 -3.501 3.730 1.00 93.44 186 LEU A C 1
ATOM 1470 O O . LEU A 1 186 ? -8.099 -4.685 3.400 1.00 93.44 186 LEU A O 1
ATOM 1474 N N . ASP A 1 187 ? -9.114 -2.844 4.199 1.00 93.94 187 ASP A N 1
ATOM 1475 C CA . ASP A 1 187 ? -10.431 -3.429 4.430 1.00 93.94 187 ASP A CA 1
ATOM 1476 C C . ASP A 1 187 ? -11.541 -2.367 4.356 1.00 93.94 187 ASP A C 1
ATOM 1478 O O . ASP A 1 187 ? -12.105 -1.924 5.365 1.00 93.94 187 ASP A O 1
ATOM 1482 N N . LYS A 1 188 ? -11.911 -2.029 3.117 1.00 93.44 188 LYS A N 1
ATOM 1483 C CA . LYS A 1 188 ? -13.023 -1.125 2.799 1.00 93.44 188 LYS A CA 1
ATOM 1484 C C . LYS A 1 188 ? -14.350 -1.533 3.454 1.00 93.44 188 LYS A C 1
ATOM 1486 O O . LYS A 1 188 ? -15.198 -0.704 3.782 1.00 93.44 188 LYS A O 1
ATOM 1491 N N . ARG A 1 189 ? -14.579 -2.836 3.641 1.00 92.56 189 ARG A N 1
ATOM 1492 C CA . ARG A 1 189 ? -15.838 -3.329 4.215 1.00 92.56 189 ARG A CA 1
ATOM 1493 C C . ARG A 1 189 ? -15.961 -2.911 5.676 1.00 92.56 189 ARG A C 1
ATOM 1495 O O . ARG A 1 189 ? -17.057 -2.556 6.115 1.00 92.56 189 ARG A O 1
ATOM 1502 N N . THR A 1 190 ? -14.857 -2.950 6.418 1.00 91.94 190 THR A N 1
ATOM 1503 C CA . THR A 1 190 ? -14.832 -2.505 7.812 1.00 91.94 190 THR A CA 1
ATOM 1504 C C . THR A 1 190 ? -15.047 -0.994 7.919 1.00 91.94 190 THR A C 1
ATOM 1506 O O . THR A 1 190 ? -15.870 -0.569 8.732 1.00 91.94 190 THR A O 1
ATOM 1509 N N . THR A 1 191 ? -14.395 -0.173 7.088 1.00 93.19 191 THR A N 1
ATOM 1510 C CA . THR A 1 191 ? -14.612 1.289 7.079 1.00 93.19 191 THR A CA 1
ATOM 1511 C C . THR A 1 191 ? -16.043 1.663 6.706 1.00 93.19 191 THR A C 1
ATOM 1513 O O . THR A 1 191 ? -16.679 2.425 7.440 1.00 93.19 191 THR A O 1
ATOM 1516 N N . ASP A 1 192 ? -16.597 1.076 5.642 1.00 93.75 192 ASP A N 1
ATOM 1517 C CA . ASP A 1 192 ? -17.991 1.297 5.237 1.00 93.75 192 ASP A CA 1
ATOM 1518 C C . ASP A 1 192 ? -18.968 0.897 6.355 1.00 93.75 192 ASP A C 1
ATOM 1520 O O . ASP A 1 192 ? -19.912 1.629 6.666 1.00 93.75 192 ASP A O 1
ATOM 1524 N N . GLY A 1 193 ? -18.729 -0.252 6.996 1.00 94.00 193 GLY A N 1
ATOM 1525 C CA . GLY A 1 193 ? -19.542 -0.743 8.107 1.00 94.00 193 GLY A CA 1
ATOM 1526 C C . GLY A 1 193 ? -19.518 0.193 9.316 1.00 94.00 193 GLY A C 1
ATOM 1527 O O . GLY A 1 193 ? -20.575 0.520 9.860 1.00 94.00 193 GLY A O 1
ATOM 1528 N N . LEU A 1 194 ? -18.336 0.679 9.706 1.00 91.44 194 LEU A N 1
ATOM 1529 C CA . LEU A 1 194 ? -18.174 1.639 10.802 1.00 91.44 194 LEU A CA 1
ATOM 1530 C C . LEU A 1 194 ? -18.851 2.976 10.493 1.00 91.44 194 LEU A C 1
ATOM 1532 O O . LEU A 1 194 ? -19.522 3.546 11.357 1.00 91.44 194 LEU A O 1
ATOM 1536 N N . TYR A 1 195 ? -18.723 3.461 9.258 1.00 93.56 195 TYR A N 1
ATOM 1537 C CA . TYR A 1 195 ? -19.388 4.682 8.821 1.00 93.56 195 TYR A CA 1
ATOM 1538 C C . TYR A 1 195 ? -20.912 4.541 8.892 1.00 93.56 195 TYR A C 1
ATOM 1540 O O . TYR A 1 195 ? -21.581 5.366 9.519 1.00 93.56 195 TYR A O 1
ATOM 1548 N N . GLN A 1 196 ? -21.465 3.462 8.326 1.00 95.31 196 GLN A N 1
ATOM 1549 C CA . GLN A 1 196 ? -22.903 3.191 8.369 1.00 95.31 196 GLN A CA 1
ATOM 1550 C C . GLN A 1 196 ? -23.417 3.049 9.803 1.00 95.31 196 GLN A C 1
ATOM 1552 O O . GLN A 1 196 ? -24.467 3.604 10.135 1.00 95.31 196 GLN A O 1
ATOM 1557 N N . PHE A 1 197 ? -22.677 2.343 10.659 1.00 92.88 197 PHE A N 1
ATOM 1558 C CA . PHE A 1 197 ? -23.007 2.201 12.073 1.00 92.88 197 PHE A CA 1
ATOM 1559 C C . PHE A 1 197 ? -23.079 3.569 12.763 1.00 92.88 197 PHE A C 1
ATOM 1561 O O . PHE A 1 197 ? -24.099 3.905 13.368 1.00 92.88 197 PHE A O 1
ATOM 1568 N N . ARG A 1 198 ? -22.049 4.406 12.587 1.00 94.06 198 ARG A N 1
ATOM 1569 C CA . ARG A 1 198 ? -21.999 5.761 13.152 1.00 94.06 198 ARG A CA 1
ATOM 1570 C C . ARG A 1 198 ? -23.162 6.628 12.671 1.00 94.06 198 ARG A C 1
ATOM 1572 O O . ARG A 1 198 ? -23.798 7.289 13.489 1.00 94.06 198 ARG A O 1
ATOM 1579 N N . CYS A 1 199 ? -23.462 6.614 11.372 1.00 92.00 199 CYS A N 1
ATOM 1580 C CA . CYS A 1 199 ? -24.567 7.380 10.795 1.00 92.00 199 CYS A CA 1
ATOM 1581 C C . CYS A 1 199 ? -25.928 6.947 11.353 1.00 92.00 199 CYS A C 1
ATOM 1583 O O . CYS A 1 199 ? -26.740 7.802 11.694 1.00 92.00 199 CYS A O 1
ATOM 1585 N N . ARG A 1 200 ? -26.176 5.638 11.493 1.00 92.88 200 ARG A N 1
ATOM 1586 C CA . ARG A 1 200 ? -27.440 5.125 12.049 1.00 92.88 200 ARG A CA 1
ATOM 1587 C C . ARG A 1 200 ? -27.609 5.477 13.525 1.00 92.88 200 ARG A C 1
ATOM 1589 O O . ARG A 1 200 ? -28.698 5.875 13.926 1.00 92.88 200 ARG A O 1
ATOM 1596 N N . MET A 1 201 ? -26.537 5.377 14.310 1.00 91.88 201 MET A N 1
ATOM 1597 C CA . MET A 1 201 ? -26.557 5.750 15.728 1.00 91.88 201 MET A CA 1
ATOM 1598 C C . MET A 1 201 ? -26.789 7.251 15.906 1.00 91.88 201 MET A C 1
ATOM 1600 O O . MET A 1 201 ? -27.674 7.648 16.658 1.00 91.88 201 MET A O 1
ATOM 1604 N N . ALA A 1 202 ? -26.062 8.093 15.166 1.00 91.50 202 ALA A N 1
ATOM 1605 C CA . ALA A 1 202 ? -26.236 9.541 15.246 1.00 91.50 202 ALA A CA 1
ATOM 1606 C C . ALA A 1 202 ? -27.610 9.995 14.725 1.00 91.50 202 ALA A C 1
ATOM 1608 O O . ALA A 1 202 ? -28.219 10.883 15.306 1.00 91.50 202 ALA A O 1
ATOM 1609 N N . GLY A 1 203 ? -28.128 9.359 13.670 1.00 92.00 203 GLY A N 1
ATOM 1610 C CA . GLY A 1 203 ? -29.452 9.671 13.132 1.00 92.00 203 GLY A CA 1
ATOM 1611 C C . GLY A 1 203 ? -30.597 9.329 14.088 1.00 92.00 203 GLY A C 1
ATOM 1612 O O . GLY A 1 203 ? -31.599 10.034 14.100 1.00 92.00 203 GLY A O 1
ATOM 1613 N N . ARG A 1 204 ? -30.456 8.268 14.896 1.00 93.12 204 ARG A N 1
ATOM 1614 C CA . ARG A 1 204 ? -31.497 7.832 15.839 1.00 93.12 204 ARG A CA 1
ATOM 1615 C C . ARG A 1 204 ? -31.390 8.488 17.216 1.00 93.12 204 ARG A C 1
ATOM 1617 O O . ARG A 1 204 ? -32.416 8.817 17.793 1.00 93.12 204 ARG A O 1
ATOM 1624 N N . TYR A 1 205 ? -30.172 8.674 17.717 1.00 91.19 205 TYR A N 1
ATOM 1625 C CA . TYR A 1 205 ? -29.902 9.062 19.107 1.00 91.19 205 TYR A CA 1
ATOM 1626 C C . TYR A 1 205 ? -29.112 10.378 19.222 1.00 91.19 205 TYR A C 1
ATOM 1628 O O . TYR A 1 205 ? -28.604 10.734 20.281 1.00 91.19 205 TYR A O 1
ATOM 1636 N N . GLY A 1 206 ? -28.896 11.090 18.113 1.00 91.12 206 GLY A N 1
ATOM 1637 C CA . GLY A 1 206 ? -28.094 12.318 18.046 1.00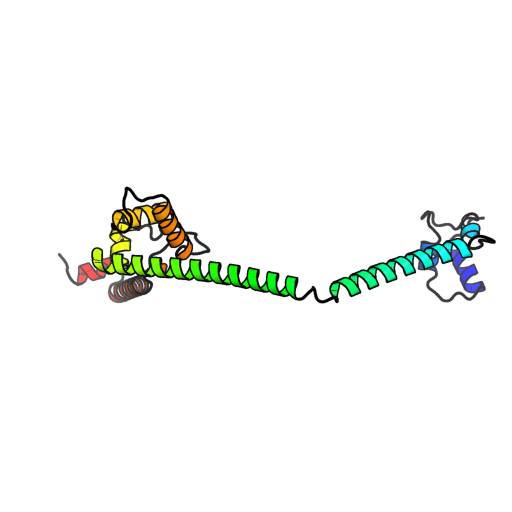 91.12 206 GLY A CA 1
ATOM 1638 C C . GLY A 1 206 ? -26.578 12.089 18.082 1.00 91.12 206 GLY A C 1
ATOM 1639 O O . GLY A 1 206 ? -25.827 12.797 17.414 1.00 91.12 206 GLY A O 1
ATOM 1640 N N . SER A 1 207 ? -26.090 11.079 18.810 1.00 91.00 207 SER A N 1
ATOM 1641 C CA . SER A 1 207 ? -24.673 10.696 18.817 1.00 91.00 207 SER A CA 1
ATOM 1642 C C . SER A 1 207 ? -24.467 9.226 19.182 1.00 91.00 207 SER A C 1
ATOM 1644 O O . SER A 1 207 ? -25.325 8.601 19.801 1.00 91.00 207 SER A O 1
ATOM 1646 N N . VAL A 1 208 ? -23.283 8.687 18.863 1.00 89.44 208 VAL A N 1
ATOM 1647 C CA . VAL A 1 208 ? -22.891 7.339 19.312 1.00 89.44 208 VAL A CA 1
ATOM 1648 C C . VAL A 1 208 ? -22.872 7.268 20.843 1.00 89.44 208 VAL A C 1
ATOM 1650 O O . VAL A 1 208 ? -23.380 6.316 21.413 1.00 89.44 208 VAL A O 1
ATOM 1653 N N . LYS A 1 209 ? -22.381 8.294 21.548 1.00 89.75 209 LYS A N 1
ATOM 1654 C CA . LYS A 1 209 ? -22.370 8.285 23.021 1.00 89.75 209 LYS A CA 1
ATOM 1655 C C . LYS A 1 209 ? -23.783 8.192 23.614 1.00 89.75 209 LYS A C 1
ATOM 1657 O O . LYS A 1 209 ? -24.017 7.359 24.478 1.00 89.75 209 LYS A O 1
ATOM 1662 N N . GLN A 1 210 ? -24.716 9.006 23.116 1.00 88.25 210 GLN A N 1
ATOM 1663 C CA . GLN A 1 210 ? -26.120 8.987 23.553 1.00 88.25 210 GLN A CA 1
ATOM 1664 C C . GLN A 1 210 ? -26.783 7.634 23.288 1.00 88.25 210 GLN A C 1
ATOM 1666 O O . GLN A 1 210 ? -27.470 7.109 24.152 1.00 88.25 210 GLN A O 1
ATOM 1671 N N . SER A 1 211 ? -26.497 7.016 22.138 1.00 88.88 211 SER A N 1
ATOM 1672 C CA . SER A 1 211 ? -27.067 5.705 21.820 1.00 88.88 211 SER A CA 1
ATOM 1673 C C . SER A 1 211 ? -26.694 4.607 22.819 1.00 88.88 211 SER A C 1
ATOM 1675 O O . SER A 1 211 ? -27.514 3.735 23.075 1.00 88.88 211 SER A O 1
ATOM 1677 N N . PHE A 1 212 ? -25.493 4.651 23.407 1.00 89.50 212 PHE A N 1
ATOM 1678 C CA . PHE A 1 212 ? -25.111 3.700 24.454 1.00 89.50 212 PHE A CA 1
ATOM 1679 C C . PHE A 1 212 ? -25.743 4.050 25.805 1.00 89.50 212 PHE A C 1
ATOM 1681 O O . PHE A 1 212 ? -26.216 3.143 26.474 1.00 89.50 212 PHE A O 1
ATOM 1688 N N . LEU A 1 213 ? -25.840 5.339 26.157 1.00 90.75 213 LEU A N 1
ATOM 1689 C CA . LEU A 1 213 ? -26.511 5.782 27.389 1.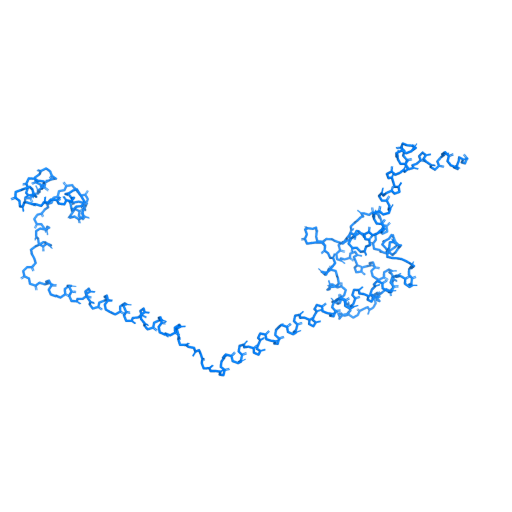00 90.75 213 LEU A CA 1
ATOM 1690 C C . LEU A 1 213 ? -28.009 5.441 27.414 1.00 90.75 213 LEU A C 1
ATOM 1692 O O . LEU A 1 213 ? -28.552 5.188 28.478 1.00 90.75 213 LEU A O 1
ATOM 1696 N N . GLU A 1 214 ? -28.691 5.449 26.267 1.00 86.88 214 GLU A N 1
ATOM 1697 C CA . GLU A 1 214 ? -30.115 5.090 26.202 1.00 86.88 214 GLU A CA 1
ATOM 1698 C C . GLU A 1 214 ? -30.368 3.574 26.216 1.00 86.88 214 GLU A C 1
ATOM 1700 O O . GLU A 1 214 ? -31.417 3.137 26.686 1.00 86.88 214 GLU A O 1
ATOM 1705 N N . ILE A 1 215 ? -29.448 2.771 25.669 1.00 85.81 215 ILE A N 1
ATOM 1706 C CA . ILE A 1 215 ? -29.600 1.307 25.576 1.00 85.81 215 ILE A CA 1
ATOM 1707 C C . ILE A 1 215 ? -29.170 0.623 26.873 1.00 85.81 215 ILE A C 1
ATOM 1709 O O . ILE A 1 215 ? -29.809 -0.343 27.285 1.00 85.81 215 ILE A O 1
ATOM 1713 N N . ASP A 1 216 ? -28.095 1.112 27.481 1.00 83.50 216 ASP A N 1
ATOM 1714 C CA . ASP A 1 216 ? -27.538 0.587 28.721 1.00 83.50 216 ASP A CA 1
ATOM 1715 C C . ASP A 1 216 ? -27.129 1.766 29.619 1.00 83.50 216 ASP A C 1
ATOM 1717 O O . ASP A 1 216 ? -25.954 2.150 29.669 1.00 83.50 216 ASP A O 1
ATOM 1721 N N . PRO A 1 217 ? -28.116 2.438 30.241 1.00 72.19 217 PRO A N 1
ATOM 1722 C CA . PRO A 1 217 ? -27.844 3.416 31.277 1.00 72.19 217 PRO A CA 1
ATOM 1723 C C . PRO A 1 217 ? -27.324 2.666 32.507 1.00 72.19 217 PRO A C 1
ATOM 1725 O O . PRO A 1 217 ? -28.120 2.107 33.260 1.00 72.19 217 PRO A O 1
ATOM 1728 N N . GLU A 1 218 ? -26.002 2.632 32.689 1.00 60.44 218 GLU A N 1
ATOM 1729 C CA . GLU A 1 218 ? -25.407 2.322 34.001 1.00 60.44 218 GLU A CA 1
ATOM 1730 C C . GLU A 1 218 ? -25.993 3.217 35.107 1.00 60.44 218 GLU A C 1
ATOM 1732 O O . GLU A 1 218 ? -26.118 4.449 34.886 1.00 60.44 218 GLU A O 1
#

Secondary structure (DSSP, 8-state):
-EE-HHHHHHHHHHTT--S-HHHHHHHH-TT-SS-EEHHHHHHH--TTTHHHHHHHHHHHHHHHHHHHHHHHHHHHSPPPHHHHHHHHHHHHHHHHHHHHHHHHHHHHHHHHHHHHHHHHS-HHHHIIIII-TT--SEE-HHHHHHHHHHHTSS-TT--HHHHHHHHHHHHHHS-TTTSSEEHHHHHHHHHHHHHHHHHHHHHHHSSHHHHHHHHS--

Organism: NCBI:txid327968

pLDDT: mean 82.73, std 14.12, range [48.12, 97.69]